Protein AF-A0A2S8PD66-F1 (afdb_monomer_lite)

pLDDT: mean 80.59, std 14.3, range [29.78, 93.88]

Radius of gyration: 21.55 Å; chains: 1; bounding box: 46×35×78 Å

Secondary structure (DSSP, 8-state):
--HHHHHHHHHHHHTTTT-HHHHTTS---HHHHHHHHHHHHHHHHHHHHHHHHTT---TTHHHHGGGGHHHHHHHHHHHHHHHHHHTT-HHHHHHSSS-HHHHHHHHHHHHHHHHHHHHHHHHHHHHHHHHHHHHH-TTS-HHHHHHHHHHHHHHHHHHHHHHHHHHHHHHHHHHHHTSTTGGGHHHHHHHHHHHHHHHHHHHHHHHSGGGGTTTS-------

Structure (mmCIF, N/CA/C/O backbone):
data_AF-A0A2S8PD66-F1
#
_entry.id   AF-A0A2S8PD66-F1
#
loop_
_atom_site.group_PDB
_atom_site.id
_atom_site.type_symbol
_atom_site.label_atom_id
_atom_site.label_alt_id
_atom_site.label_comp_id
_atom_site.label_asym_id
_atom_site.label_entity_id
_atom_site.label_seq_id
_atom_site.pdbx_PDB_ins_code
_atom_site.Cartn_x
_atom_site.Cartn_y
_atom_site.Cartn_z
_atom_site.occupancy
_atom_site.B_iso_or_equiv
_atom_site.auth_seq_id
_atom_site.auth_comp_id
_atom_site.auth_asym_id
_atom_site.auth_atom_id
_atom_site.pdbx_PDB_model_num
ATOM 1 N N . MET A 1 1 ? 0.560 11.071 28.956 1.00 53.50 1 MET A N 1
ATOM 2 C CA . MET A 1 1 ? 1.412 10.047 28.302 1.00 53.50 1 MET A CA 1
ATOM 3 C C . MET A 1 1 ? 2.602 10.743 27.688 1.00 53.50 1 MET A C 1
ATOM 5 O O . MET A 1 1 ? 2.397 11.752 27.022 1.00 53.50 1 MET A O 1
ATOM 9 N N . SER A 1 2 ? 3.800 10.194 27.881 1.00 63.91 2 SER A N 1
ATOM 10 C CA . SER A 1 2 ? 4.950 10.567 27.063 1.00 63.91 2 SER A CA 1
ATOM 11 C C . SER A 1 2 ? 4.712 10.096 25.625 1.00 63.91 2 SER A C 1
ATOM 13 O O . SER A 1 2 ? 4.142 9.024 25.400 1.00 63.91 2 SER A O 1
ATOM 15 N N . SER A 1 3 ? 5.144 10.901 24.656 1.00 71.31 3 SER A N 1
ATOM 16 C CA . SER A 1 3 ? 5.116 10.567 23.224 1.00 71.31 3 SER A CA 1
ATOM 17 C C . SER A 1 3 ? 5.721 9.176 22.928 1.00 71.31 3 SER A C 1
ATOM 19 O O . SER A 1 3 ? 5.226 8.457 22.061 1.00 71.31 3 SER A O 1
ATOM 21 N N . GLY A 1 4 ? 6.704 8.744 23.733 1.00 80.19 4 GLY A N 1
ATOM 22 C CA . GLY A 1 4 ? 7.395 7.454 23.602 1.00 80.19 4 GLY A CA 1
ATOM 23 C C . GLY A 1 4 ? 6.471 6.235 23.642 1.00 80.19 4 GLY A C 1
ATOM 24 O O . GLY A 1 4 ? 6.459 5.459 22.698 1.00 80.19 4 GLY A O 1
ATOM 25 N N . THR A 1 5 ? 5.600 6.120 24.651 1.00 81.75 5 THR A N 1
ATOM 26 C CA . THR A 1 5 ? 4.705 4.947 24.786 1.00 81.75 5 THR A CA 1
ATOM 27 C C . THR A 1 5 ? 3.737 4.754 23.613 1.00 81.75 5 THR A C 1
ATOM 29 O O . THR A 1 5 ? 3.383 3.627 23.281 1.00 81.75 5 THR A O 1
ATOM 32 N N . PHE A 1 6 ? 3.297 5.837 22.964 1.00 83.62 6 PHE A N 1
ATOM 33 C CA . PHE A 1 6 ? 2.477 5.735 21.754 1.00 83.62 6 PHE A CA 1
ATOM 34 C C . PHE A 1 6 ? 3.313 5.264 20.561 1.00 83.62 6 PHE A C 1
ATOM 36 O O . PHE A 1 6 ? 2.870 4.402 19.804 1.00 83.62 6 PHE A O 1
ATOM 43 N N . MET A 1 7 ? 4.527 5.795 20.414 1.00 86.06 7 MET A N 1
ATOM 44 C CA . MET A 1 7 ? 5.409 5.421 19.314 1.00 86.06 7 MET A CA 1
ATOM 45 C C . MET A 1 7 ? 5.912 3.978 19.434 1.00 86.06 7 MET A C 1
ATOM 47 O O . MET A 1 7 ? 6.015 3.289 18.424 1.00 86.06 7 MET A O 1
ATOM 51 N N . ASP A 1 8 ? 6.097 3.475 20.654 1.00 85.56 8 ASP A N 1
ATOM 52 C CA . ASP A 1 8 ? 6.416 2.068 20.909 1.00 85.56 8 ASP A CA 1
ATOM 53 C C . ASP A 1 8 ? 5.290 1.137 20.430 1.00 85.56 8 ASP A C 1
ATOM 55 O O . ASP A 1 8 ? 5.550 0.089 19.835 1.00 85.56 8 ASP A O 1
ATOM 59 N N . LEU A 1 9 ? 4.024 1.534 20.619 1.00 83.12 9 LEU A N 1
ATOM 60 C CA . LEU A 1 9 ? 2.866 0.791 20.106 1.00 83.12 9 LEU A CA 1
ATOM 61 C C . LEU A 1 9 ? 2.808 0.828 18.574 1.00 83.12 9 LEU A C 1
ATOM 63 O O . LEU A 1 9 ? 2.549 -0.197 17.943 1.00 83.12 9 LEU A O 1
ATOM 67 N N . VAL A 1 10 ? 3.092 1.984 17.967 1.00 84.75 10 VAL A N 1
ATOM 68 C CA . VAL A 1 10 ? 3.185 2.118 16.505 1.00 84.75 10 VAL A CA 1
ATOM 69 C C . VAL A 1 10 ? 4.306 1.235 15.960 1.00 84.75 10 VAL A C 1
ATOM 71 O O . VAL A 1 10 ? 4.097 0.517 14.984 1.00 84.75 10 VAL A O 1
ATOM 74 N N . GLN A 1 11 ? 5.474 1.221 16.606 1.00 85.62 11 GLN A N 1
ATOM 75 C CA . GLN A 1 11 ? 6.610 0.393 16.210 1.00 85.62 11 GLN A CA 1
ATOM 76 C C . GLN A 1 11 ? 6.314 -1.100 16.384 1.00 85.62 11 GLN A C 1
ATOM 78 O O . GLN A 1 11 ? 6.685 -1.907 15.529 1.00 85.62 11 GLN A O 1
ATOM 83 N N . HIS A 1 12 ? 5.625 -1.482 17.460 1.00 82.94 12 HIS A N 1
ATOM 84 C CA . HIS A 1 12 ? 5.182 -2.854 17.683 1.00 82.94 12 HIS A CA 1
ATOM 85 C C . HIS A 1 12 ? 4.284 -3.340 16.538 1.00 82.94 12 HIS A C 1
ATOM 87 O O . HIS A 1 12 ? 4.506 -4.424 15.985 1.00 82.94 12 HIS A O 1
ATOM 93 N N . GLU A 1 13 ? 3.321 -2.509 16.132 1.00 83.75 13 GLU A N 1
ATOM 94 C CA . GLU A 1 13 ? 2.453 -2.781 14.989 1.00 83.75 13 GLU A CA 1
ATOM 95 C C . GLU A 1 13 ? 3.234 -2.804 13.679 1.00 83.75 13 GLU A C 1
ATOM 97 O O . GLU A 1 13 ? 3.071 -3.743 12.896 1.00 83.75 13 GLU A O 1
ATOM 102 N N . PHE A 1 14 ? 4.126 -1.833 13.463 1.00 79.62 14 PHE A N 1
ATOM 103 C CA . PHE A 1 14 ? 5.001 -1.736 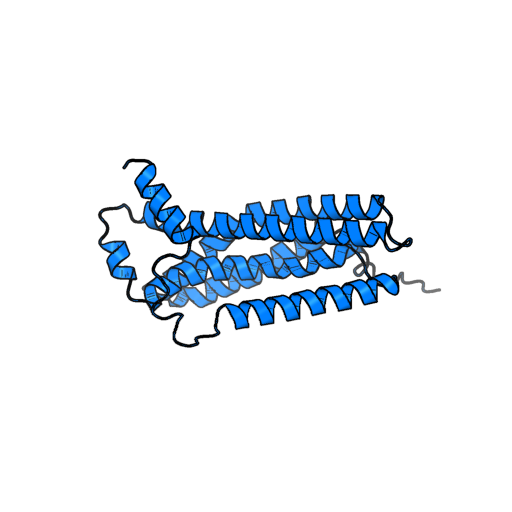12.296 1.00 79.62 14 PHE A CA 1
ATOM 104 C C . PHE A 1 14 ? 5.851 -3.000 12.102 1.00 79.62 14 PHE A C 1
ATOM 106 O O . PHE A 1 14 ? 5.876 -3.584 11.022 1.00 79.62 14 PHE A O 1
ATOM 113 N N . MET A 1 15 ? 6.484 -3.482 13.169 1.00 77.19 15 MET A N 1
ATOM 114 C CA . MET A 1 15 ? 7.366 -4.650 13.132 1.00 77.19 15 MET A CA 1
ATOM 115 C C . MET A 1 15 ? 6.628 -5.990 13.228 1.00 77.19 15 MET A C 1
ATOM 117 O O . MET A 1 15 ? 7.269 -7.040 13.168 1.00 77.19 15 MET A O 1
ATOM 121 N N . VAL A 1 16 ? 5.299 -5.986 13.395 1.00 69.62 16 VAL A N 1
ATOM 122 C CA . VAL A 1 16 ? 4.489 -7.207 13.567 1.00 69.62 16 VAL A CA 1
ATOM 123 C C . VAL A 1 16 ? 5.046 -8.081 14.707 1.00 69.62 16 VAL A C 1
ATOM 125 O O . VAL A 1 16 ? 5.101 -9.315 14.635 1.00 69.62 16 VAL A O 1
ATOM 128 N N . ARG A 1 17 ? 5.507 -7.433 15.784 1.00 59.88 17 ARG A N 1
ATOM 129 C CA . ARG A 1 17 ? 5.977 -8.134 16.984 1.00 59.88 17 ARG A CA 1
ATOM 130 C C . ARG A 1 17 ? 4.761 -8.784 17.676 1.00 59.88 17 ARG A C 1
ATOM 132 O O . ARG A 1 17 ? 3.634 -8.327 17.541 1.00 59.88 17 ARG A O 1
ATOM 139 N N . GLY A 1 18 ? 4.948 -9.950 18.298 1.00 55.06 18 GLY A N 1
ATOM 140 C CA . GLY A 1 18 ? 3.920 -10.599 19.134 1.00 55.06 18 GLY A CA 1
ATOM 141 C C . GLY A 1 18 ? 2.881 -11.527 18.468 1.00 55.06 18 GLY A C 1
ATOM 142 O O . GLY A 1 18 ? 2.345 -12.389 19.156 1.00 55.06 18 GLY A O 1
ATOM 143 N N . SER A 1 19 ? 2.623 -11.473 17.152 1.00 53.72 19 SER A N 1
ATOM 144 C CA . SER A 1 19 ? 1.501 -12.241 16.535 1.00 53.72 19 SER A CA 1
ATOM 145 C C . SER A 1 19 ? 1.841 -13.632 15.951 1.00 53.72 19 SER A C 1
ATOM 147 O O . SER A 1 19 ? 1.033 -14.252 15.259 1.00 53.72 19 SER A O 1
ATOM 149 N N . TRP A 1 20 ? 3.031 -14.167 16.240 1.00 50.12 20 TRP A N 1
ATOM 150 C CA . TRP A 1 20 ? 3.593 -15.339 15.545 1.00 50.12 20 TRP A CA 1
ATOM 151 C C . TRP A 1 20 ? 3.018 -16.698 15.979 1.00 50.12 20 TRP A C 1
ATOM 153 O O . TRP A 1 20 ? 3.266 -17.704 15.312 1.00 50.12 20 TRP A O 1
ATOM 163 N N . ARG A 1 21 ? 2.265 -16.769 17.086 1.00 52.62 21 ARG A N 1
ATOM 164 C CA . ARG A 1 21 ? 1.888 -18.056 17.705 1.00 52.62 21 ARG A CA 1
ATOM 165 C C . ARG A 1 21 ? 0.913 -18.886 16.857 1.00 52.62 21 ARG A C 1
ATOM 167 O O . ARG A 1 21 ? 1.102 -20.095 16.776 1.00 52.62 21 ARG A O 1
ATOM 174 N N . LYS A 1 22 ? -0.070 -18.267 16.181 1.00 51.88 22 LYS A N 1
ATOM 175 C CA . LYS A 1 22 ? -1.021 -18.979 15.291 1.00 51.88 22 LYS A CA 1
ATOM 176 C C . LYS A 1 22 ? -0.657 -18.913 13.797 1.00 51.88 22 LYS A C 1
ATOM 178 O O . LYS A 1 22 ? -1.039 -19.817 13.061 1.00 51.88 22 LYS A O 1
ATOM 183 N N . LEU A 1 23 ? 0.159 -17.942 13.360 1.00 50.88 23 LEU A N 1
ATOM 184 C CA . LEU A 1 23 ? 0.692 -17.885 11.982 1.00 50.88 23 LEU A CA 1
ATOM 185 C C . LEU A 1 23 ? 1.608 -19.088 11.657 1.00 50.88 23 LEU A C 1
ATOM 187 O O . LEU A 1 23 ? 1.781 -19.464 10.505 1.00 50.88 23 LEU A O 1
ATOM 191 N N . ASN A 1 24 ? 2.166 -19.721 12.693 1.00 46.19 24 ASN A N 1
ATOM 192 C CA . ASN A 1 24 ? 3.095 -20.849 12.606 1.00 46.19 24 ASN A CA 1
ATOM 193 C C . ASN A 1 24 ? 2.445 -22.221 12.320 1.00 46.19 24 ASN A C 1
ATOM 195 O O . ASN A 1 24 ? 3.167 -23.215 12.308 1.00 46.19 24 ASN A O 1
ATOM 199 N N . ARG A 1 25 ? 1.119 -22.327 12.121 1.00 54.78 25 ARG A N 1
ATOM 200 C CA . ARG A 1 25 ? 0.480 -23.629 11.818 1.00 54.78 25 ARG A CA 1
ATOM 201 C C . ARG A 1 25 ? 0.791 -24.149 10.412 1.00 54.78 25 ARG A C 1
ATOM 203 O O . ARG A 1 25 ? 0.753 -25.354 10.205 1.00 54.78 25 ARG A O 1
ATOM 210 N N . VAL A 1 26 ? 1.164 -23.268 9.483 1.00 54.59 26 VAL A N 1
ATOM 211 C CA . VAL A 1 26 ? 1.640 -23.634 8.141 1.00 54.59 26 VAL A CA 1
ATOM 212 C C . VAL A 1 26 ? 3.040 -23.046 7.983 1.00 54.59 26 VAL A C 1
ATOM 214 O O . VAL A 1 26 ? 3.220 -21.944 7.472 1.00 54.59 26 VAL A O 1
ATOM 217 N N . ARG A 1 27 ? 4.053 -23.730 8.530 1.00 53.97 27 ARG A N 1
ATOM 218 C CA . ARG A 1 27 ? 5.459 -23.302 8.448 1.00 53.97 27 ARG A CA 1
ATOM 219 C C . ARG A 1 27 ? 5.993 -23.484 7.027 1.00 53.97 27 ARG A C 1
ATOM 221 O O . ARG A 1 27 ? 6.775 -24.388 6.751 1.00 53.97 27 ARG A O 1
ATOM 228 N N . LEU A 1 28 ? 5.642 -22.568 6.135 1.00 59.78 28 LEU A N 1
ATOM 229 C CA . LEU A 1 28 ? 6.532 -22.251 5.030 1.00 59.78 28 LEU A CA 1
ATOM 230 C C . LEU A 1 28 ? 7.769 -21.586 5.636 1.00 59.78 28 LEU A C 1
ATOM 232 O O . LEU A 1 28 ? 7.681 -20.542 6.286 1.00 59.78 28 LEU A O 1
ATOM 236 N N . SER A 1 29 ? 8.925 -22.242 5.511 1.00 75.25 29 SER A N 1
ATOM 237 C CA . SER A 1 29 ? 10.172 -21.679 6.027 1.00 75.25 29 SER A CA 1
ATOM 238 C C . SER A 1 29 ? 10.412 -20.317 5.364 1.00 75.25 29 SER A C 1
ATOM 240 O O . SER A 1 29 ? 10.075 -20.122 4.194 1.00 75.25 29 SER A O 1
ATOM 242 N N . ARG A 1 30 ? 11.008 -19.355 6.086 1.00 76.44 30 ARG A N 1
ATOM 243 C CA . ARG A 1 30 ? 11.321 -18.027 5.515 1.00 76.44 30 ARG A CA 1
ATOM 244 C C . ARG A 1 30 ? 12.122 -18.136 4.213 1.00 76.44 30 ARG A C 1
ATOM 246 O O . ARG A 1 30 ? 11.942 -17.314 3.327 1.00 76.44 30 ARG A O 1
ATOM 253 N N . ARG A 1 31 ? 12.952 -19.181 4.094 1.00 81.94 31 ARG A N 1
ATOM 254 C CA . ARG A 1 31 ? 13.721 -19.501 2.886 1.00 81.94 31 ARG A CA 1
ATOM 255 C C . ARG A 1 31 ? 12.819 -19.903 1.723 1.00 81.94 31 ARG A C 1
ATOM 257 O O . ARG A 1 31 ? 13.011 -19.395 0.632 1.00 81.94 31 ARG A O 1
ATOM 264 N N . TRP A 1 32 ? 11.820 -20.754 1.959 1.00 87.12 32 TRP A N 1
ATOM 265 C CA . TRP A 1 32 ? 10.856 -21.133 0.926 1.00 87.12 32 TRP A CA 1
ATOM 266 C C . TRP A 1 32 ? 9.987 -19.952 0.501 1.00 87.12 32 TRP A C 1
ATOM 268 O O . TRP A 1 32 ? 9.820 -19.738 -0.689 1.00 87.12 32 TRP A O 1
ATOM 278 N N . CYS A 1 33 ? 9.500 -19.140 1.443 1.00 82.06 33 CYS A N 1
ATOM 279 C CA . CYS A 1 33 ? 8.767 -17.915 1.109 1.00 82.06 33 CYS A CA 1
ATOM 280 C C . CYS A 1 33 ? 9.616 -16.970 0.241 1.00 82.06 33 CYS A C 1
ATOM 282 O O . CYS A 1 33 ? 9.161 -16.524 -0.808 1.00 82.06 33 CYS A O 1
ATOM 284 N N . ALA A 1 34 ? 10.876 -16.739 0.627 1.00 84.50 34 ALA A N 1
ATOM 285 C CA . ALA A 1 34 ? 11.810 -15.949 -0.170 1.00 84.50 34 ALA A CA 1
ATOM 286 C C . ALA A 1 34 ? 12.059 -16.569 -1.554 1.00 84.50 34 ALA A C 1
ATOM 288 O O . ALA A 1 34 ? 12.066 -15.842 -2.540 1.00 84.50 34 ALA A O 1
ATOM 289 N N . ALA A 1 35 ? 12.203 -17.895 -1.643 1.00 89.00 35 ALA A N 1
ATOM 290 C CA . ALA A 1 35 ? 12.369 -18.594 -2.913 1.00 89.00 35 ALA A CA 1
ATOM 291 C C . ALA A 1 35 ? 11.148 -18.414 -3.828 1.00 89.00 35 ALA A C 1
ATOM 293 O O . ALA A 1 35 ? 11.322 -18.073 -4.990 1.00 89.00 35 ALA A O 1
ATOM 294 N N . TYR A 1 36 ? 9.924 -18.559 -3.310 1.00 88.81 36 TYR A N 1
ATOM 295 C CA . TYR A 1 36 ? 8.705 -18.322 -4.092 1.00 88.81 36 TYR A CA 1
ATOM 296 C C . TYR A 1 36 ? 8.605 -16.875 -4.576 1.00 88.81 36 TYR A C 1
ATOM 298 O O . TYR A 1 36 ? 8.314 -16.648 -5.746 1.00 88.81 36 TYR A O 1
ATOM 306 N N . ILE A 1 37 ? 8.894 -15.902 -3.706 1.00 86.50 37 ILE A N 1
ATOM 307 C CA . ILE A 1 37 ? 8.907 -14.482 -4.083 1.00 86.50 37 ILE A CA 1
ATOM 308 C C . ILE A 1 37 ? 9.941 -14.231 -5.185 1.00 86.50 37 ILE A C 1
ATOM 310 O O . ILE A 1 37 ? 9.637 -13.541 -6.152 1.00 86.50 37 ILE A O 1
ATOM 314 N N . LEU A 1 38 ? 11.136 -14.814 -5.069 1.00 89.69 38 LEU A N 1
ATOM 315 C CA . LEU A 1 38 ? 12.204 -14.655 -6.053 1.00 89.69 38 LEU A CA 1
ATOM 316 C C . LEU A 1 38 ? 11.829 -15.302 -7.390 1.00 89.69 38 LEU A C 1
ATOM 318 O O . LEU A 1 38 ? 12.019 -14.678 -8.424 1.00 89.69 38 LEU A O 1
ATOM 322 N N . ILE A 1 39 ? 11.237 -16.499 -7.381 1.00 92.25 39 ILE A N 1
ATOM 323 C CA . ILE A 1 39 ? 10.759 -17.171 -8.599 1.00 92.25 39 ILE A CA 1
ATOM 324 C C . ILE A 1 39 ? 9.697 -16.324 -9.303 1.00 92.25 39 ILE A C 1
ATOM 326 O O . ILE A 1 39 ? 9.786 -16.123 -10.510 1.00 92.25 39 ILE A O 1
ATOM 330 N N . VAL A 1 40 ? 8.719 -15.794 -8.562 1.00 88.62 40 VAL A N 1
ATOM 331 C CA . VAL A 1 40 ? 7.681 -14.923 -9.134 1.00 88.62 40 VAL A CA 1
ATOM 332 C C . VAL A 1 40 ? 8.297 -13.635 -9.678 1.00 88.62 40 VAL A C 1
ATOM 334 O O . VAL A 1 40 ? 7.996 -13.252 -10.803 1.00 88.62 40 VAL A O 1
ATOM 337 N N . ALA A 1 41 ? 9.199 -12.995 -8.930 1.00 87.00 41 ALA A N 1
ATOM 338 C CA . ALA A 1 41 ? 9.887 -11.789 -9.384 1.00 87.00 41 ALA A CA 1
ATOM 339 C C . ALA A 1 41 ? 10.721 -12.045 -10.650 1.00 87.00 41 ALA A C 1
ATOM 341 O O . ALA A 1 41 ? 10.656 -11.266 -11.595 1.00 87.00 41 ALA A O 1
ATOM 342 N N . ALA A 1 42 ? 11.452 -13.161 -10.702 1.00 88.94 42 ALA A N 1
ATOM 343 C CA . ALA A 1 42 ? 12.224 -13.562 -11.872 1.00 88.94 42 ALA A CA 1
ATOM 344 C C . ALA A 1 42 ? 11.315 -13.838 -13.074 1.00 88.94 42 ALA A C 1
ATOM 346 O O . ALA A 1 42 ? 11.608 -13.371 -14.168 1.00 88.94 42 ALA A O 1
ATOM 347 N N . ALA A 1 43 ? 10.194 -14.538 -12.879 1.00 88.88 43 ALA A N 1
ATOM 348 C CA . ALA A 1 43 ? 9.224 -14.786 -13.940 1.00 88.88 43 ALA A CA 1
ATOM 349 C C . ALA A 1 43 ? 8.650 -13.478 -14.501 1.00 88.88 43 ALA A C 1
ATOM 351 O O . ALA A 1 43 ? 8.604 -13.319 -15.717 1.00 88.88 43 ALA A O 1
ATOM 352 N N . VAL A 1 44 ? 8.283 -12.525 -13.634 1.00 86.38 44 VAL A N 1
ATOM 353 C CA . VAL A 1 44 ? 7.817 -11.195 -14.055 1.00 86.38 44 VAL A CA 1
ATOM 354 C C . VAL A 1 44 ? 8.885 -10.502 -14.894 1.00 86.38 44 VAL A C 1
ATOM 356 O O . VAL A 1 44 ? 8.588 -10.117 -16.016 1.00 86.38 44 VAL A O 1
ATOM 359 N N . 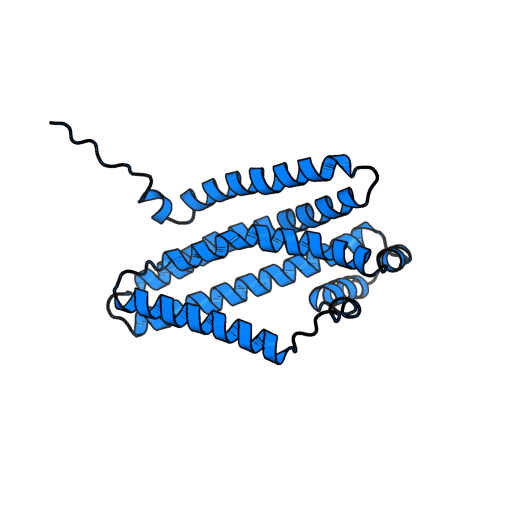VAL A 1 45 ? 10.130 -10.429 -14.408 1.00 87.19 45 VAL A N 1
ATOM 360 C CA . VAL A 1 45 ? 11.239 -9.786 -15.132 1.00 87.19 45 VAL A CA 1
ATOM 361 C C . VAL A 1 45 ? 11.508 -10.461 -16.478 1.00 87.19 45 VAL A C 1
ATOM 363 O O . VAL A 1 45 ? 11.720 -9.771 -17.470 1.00 87.19 45 VAL A O 1
ATOM 366 N N . ILE A 1 46 ? 11.497 -11.795 -16.548 1.00 86.88 46 ILE A N 1
ATOM 367 C CA . ILE A 1 46 ? 11.724 -12.533 -17.800 1.00 86.88 46 ILE A CA 1
ATOM 368 C C . ILE A 1 46 ? 10.612 -12.227 -18.805 1.00 86.88 46 ILE A C 1
ATOM 370 O O . ILE A 1 46 ? 10.907 -11.894 -19.950 1.00 86.88 46 ILE A O 1
ATOM 374 N N . VAL A 1 47 ? 9.347 -12.308 -18.382 1.00 86.44 47 VAL A N 1
ATOM 375 C CA . VAL A 1 47 ? 8.192 -12.056 -19.255 1.00 86.44 47 VAL A CA 1
ATOM 376 C C . VAL A 1 47 ? 8.189 -10.610 -19.742 1.00 86.44 47 VAL A C 1
ATOM 378 O O . VAL A 1 47 ? 8.034 -10.373 -20.936 1.00 86.44 47 VAL A O 1
ATOM 381 N N . THR A 1 48 ? 8.418 -9.643 -18.854 1.00 83.38 48 THR A N 1
ATOM 382 C CA . THR A 1 48 ? 8.411 -8.224 -19.223 1.00 83.38 48 THR A CA 1
ATOM 383 C C . THR A 1 48 ? 9.593 -7.879 -20.117 1.00 83.38 48 THR A C 1
ATOM 385 O O . THR A 1 48 ? 9.423 -7.178 -21.103 1.00 83.38 48 THR A O 1
ATOM 388 N N . THR A 1 49 ? 10.778 -8.436 -19.862 1.00 82.50 49 THR A N 1
ATOM 389 C CA . THR A 1 49 ? 11.944 -8.213 -20.733 1.00 82.50 49 THR A CA 1
ATOM 390 C C . THR A 1 49 ? 11.741 -8.854 -22.108 1.00 82.50 49 THR A C 1
ATOM 392 O O . THR A 1 49 ? 12.120 -8.275 -23.120 1.00 82.50 49 THR A O 1
ATOM 395 N N . TYR A 1 50 ? 11.099 -10.024 -22.171 1.00 85.75 50 TYR A N 1
ATOM 396 C CA . TYR A 1 50 ? 10.760 -10.681 -23.434 1.00 85.75 50 TYR A CA 1
ATOM 397 C C . TYR A 1 50 ? 9.756 -9.870 -24.267 1.00 85.75 50 TYR A C 1
ATOM 399 O O . TYR A 1 50 ? 9.937 -9.731 -25.475 1.00 85.75 50 TYR A O 1
ATOM 407 N N . LEU A 1 51 ? 8.724 -9.310 -23.629 1.00 83.50 51 LEU A N 1
ATOM 408 C CA . LEU A 1 51 ? 7.762 -8.422 -24.290 1.00 83.50 51 LEU A CA 1
ATOM 409 C C . LEU A 1 51 ? 8.416 -7.102 -24.722 1.00 83.50 51 LEU A C 1
ATOM 411 O O . LEU A 1 51 ? 8.174 -6.634 -25.831 1.00 83.50 51 LEU A O 1
ATOM 415 N N . ALA A 1 52 ? 9.310 -6.552 -23.895 1.00 79.06 52 ALA A N 1
ATOM 416 C CA . ALA A 1 52 ? 10.084 -5.359 -24.228 1.00 79.06 52 ALA A CA 1
ATOM 417 C C . ALA A 1 52 ? 11.002 -5.584 -25.439 1.00 79.06 52 ALA A C 1
ATOM 419 O O . ALA A 1 52 ? 11.082 -4.731 -26.314 1.00 79.06 52 ALA A O 1
ATOM 420 N N . ALA A 1 53 ? 11.629 -6.759 -25.553 1.00 77.81 53 ALA A N 1
ATOM 421 C CA . ALA A 1 53 ? 12.447 -7.118 -26.713 1.00 77.81 53 ALA A CA 1
ATOM 422 C C . ALA A 1 53 ? 11.637 -7.261 -28.017 1.00 77.81 53 ALA A C 1
ATOM 424 O O . ALA A 1 53 ? 12.207 -7.185 -29.104 1.00 77.81 53 ALA A O 1
ATOM 425 N N . ARG A 1 54 ? 10.316 -7.474 -27.923 1.00 83.69 54 ARG A N 1
ATOM 426 C CA . ARG A 1 54 ? 9.395 -7.494 -29.071 1.00 83.69 54 ARG A CA 1
ATOM 427 C C . ARG A 1 54 ? 8.796 -6.125 -29.402 1.00 83.69 54 ARG A C 1
ATOM 429 O O . ARG A 1 54 ? 8.082 -6.029 -30.390 1.00 83.69 54 ARG A O 1
ATOM 436 N N . ASN A 1 55 ? 9.115 -5.085 -28.626 1.00 76.56 55 ASN A N 1
ATOM 437 C CA . ASN A 1 55 ? 8.500 -3.754 -28.696 1.00 76.56 55 ASN A CA 1
ATOM 438 C C . ASN A 1 55 ? 6.980 -3.748 -28.429 1.00 76.56 55 ASN A C 1
ATOM 440 O O . ASN A 1 55 ? 6.310 -2.770 -28.736 1.00 76.56 55 ASN A O 1
ATOM 444 N N . ASP A 1 56 ? 6.443 -4.815 -27.828 1.00 75.69 56 ASP A N 1
ATOM 445 C CA . ASP A 1 56 ? 5.017 -4.938 -27.487 1.00 75.69 56 ASP A CA 1
ATOM 446 C C . ASP A 1 56 ? 4.724 -4.463 -26.050 1.00 75.69 56 ASP A C 1
ATOM 448 O O . ASP A 1 56 ? 3.592 -4.549 -25.576 1.00 75.69 56 ASP A O 1
ATOM 452 N N . LEU A 1 57 ? 5.748 -4.028 -25.303 1.00 76.62 57 LEU A N 1
ATOM 453 C CA . LEU A 1 57 ? 5.587 -3.626 -23.910 1.00 76.62 57 LEU A CA 1
ATOM 454 C C . LEU A 1 57 ? 5.399 -2.114 -23.781 1.00 76.62 57 LEU A C 1
ATOM 456 O O . LEU A 1 57 ? 6.337 -1.333 -23.951 1.00 76.62 57 LEU A O 1
ATOM 460 N N . GLU A 1 58 ? 4.194 -1.730 -23.380 1.00 79.62 58 GLU A N 1
ATOM 461 C CA . GLU A 1 58 ? 3.872 -0.380 -22.933 1.00 79.62 58 GLU A CA 1
ATOM 462 C C . GLU A 1 58 ? 4.368 -0.177 -21.495 1.00 79.62 58 GLU A C 1
ATOM 464 O O . GLU A 1 58 ? 4.012 -0.915 -20.572 1.00 79.62 58 GLU A O 1
ATOM 469 N N . LEU A 1 59 ? 5.215 0.832 -21.281 1.00 78.25 59 LEU A N 1
ATOM 470 C CA . LEU A 1 59 ? 5.812 1.117 -19.968 1.00 78.25 59 LEU A CA 1
ATOM 471 C C . LEU A 1 59 ? 4.755 1.475 -18.913 1.00 78.25 59 LEU A C 1
ATOM 473 O O . LEU A 1 59 ? 4.898 1.141 -17.741 1.00 78.25 59 LEU A O 1
ATOM 477 N N . SER A 1 60 ? 3.670 2.123 -19.321 1.00 74.31 60 SER A N 1
ATOM 478 C CA . SER A 1 60 ? 2.488 2.418 -18.500 1.00 74.31 60 SER A CA 1
ATOM 479 C C . SER A 1 60 ? 1.898 1.174 -17.818 1.00 74.31 60 SER A C 1
ATOM 481 O O . SER A 1 60 ? 1.399 1.268 -16.692 1.00 74.31 60 SER A O 1
ATOM 483 N N . SER A 1 61 ? 2.010 -0.001 -18.451 1.00 79.31 61 SER A N 1
ATOM 484 C CA . SER A 1 61 ? 1.340 -1.222 -18.012 1.00 79.31 61 SER A CA 1
ATOM 485 C C . SER A 1 61 ? 1.819 -1.728 -16.652 1.00 79.31 61 SER A C 1
ATOM 487 O O . SER A 1 61 ? 1.066 -2.387 -15.931 1.00 79.31 61 SER A O 1
ATOM 489 N N . PHE A 1 62 ? 3.032 -1.358 -16.224 1.00 82.62 62 PHE A N 1
ATOM 490 C CA . PHE A 1 62 ? 3.501 -1.656 -14.866 1.00 82.62 62 PHE A CA 1
ATOM 491 C C . PHE A 1 62 ? 2.615 -1.021 -13.790 1.00 82.62 62 PHE A C 1
ATOM 493 O O . PHE A 1 62 ? 2.410 -1.616 -12.726 1.00 82.62 62 PHE A O 1
ATOM 500 N N . TRP A 1 63 ? 2.044 0.159 -14.053 1.00 84.00 63 TRP A N 1
ATOM 501 C CA . TRP A 1 63 ? 1.166 0.829 -13.098 1.00 84.00 63 TRP A CA 1
ATOM 502 C C . TRP A 1 63 ? -0.186 0.127 -12.966 1.00 84.00 63 TRP A C 1
ATOM 504 O O . TRP A 1 63 ? -0.746 0.136 -11.868 1.00 84.00 63 TRP A O 1
ATOM 514 N N . TYR A 1 64 ? -0.661 -0.604 -13.979 1.00 81.25 64 TYR A N 1
ATOM 515 C CA . TYR A 1 64 ? -1.887 -1.400 -13.847 1.00 81.25 64 TYR A CA 1
ATOM 516 C C . TYR A 1 64 ? -1.769 -2.509 -12.796 1.00 81.25 64 TYR A C 1
ATOM 518 O O . TYR A 1 64 ? -2.748 -2.817 -12.116 1.00 81.25 64 TYR A O 1
ATOM 526 N N . MET A 1 65 ? -0.570 -3.052 -12.549 1.00 79.38 65 MET A N 1
ATOM 527 C CA . MET A 1 65 ? -0.368 -4.017 -11.457 1.00 79.38 65 MET A CA 1
ATOM 528 C C . MET A 1 65 ? -0.714 -3.410 -10.087 1.00 79.38 65 MET A C 1
ATOM 530 O O . MET A 1 65 ? -1.177 -4.099 -9.174 1.00 79.38 65 MET A O 1
ATOM 534 N N . THR A 1 66 ? -0.529 -2.097 -9.940 1.00 83.12 66 THR A N 1
ATOM 535 C CA . THR A 1 66 ? -0.838 -1.383 -8.700 1.00 83.12 66 THR A CA 1
ATOM 536 C C . THR A 1 66 ? -2.335 -1.138 -8.505 1.00 83.12 66 THR A C 1
ATOM 538 O O . THR A 1 66 ? -2.732 -0.747 -7.408 1.00 83.12 66 THR A O 1
ATOM 541 N N . LEU A 1 67 ? -3.189 -1.483 -9.484 1.00 81.12 67 LEU A N 1
ATOM 542 C CA . LEU A 1 67 ? -4.645 -1.425 -9.325 1.00 81.12 67 LEU A CA 1
ATOM 543 C C . LEU A 1 67 ? -5.160 -2.335 -8.197 1.00 81.12 67 LEU A C 1
ATOM 545 O O . LEU A 1 67 ? -6.222 -2.104 -7.622 1.00 81.12 67 LEU A O 1
ATOM 549 N N . ALA A 1 68 ? -4.395 -3.371 -7.846 1.00 83.44 68 ALA A N 1
ATOM 550 C CA . ALA A 1 68 ? -4.705 -4.260 -6.734 1.00 83.44 68 ALA A CA 1
ATOM 551 C C . ALA A 1 68 ? -4.400 -3.642 -5.351 1.00 83.44 68 ALA A C 1
ATOM 553 O O . ALA A 1 68 ? -4.830 -4.182 -4.326 1.00 83.44 68 ALA A O 1
ATOM 554 N N . PHE A 1 69 ? -3.661 -2.526 -5.285 1.00 87.12 69 PHE A N 1
ATOM 555 C CA . PHE A 1 69 ? -3.196 -1.947 -4.020 1.00 87.12 69 PHE A CA 1
ATOM 556 C C . PHE A 1 69 ? -4.329 -1.577 -3.069 1.00 87.12 69 PHE A C 1
ATOM 558 O O . PHE A 1 69 ? -4.237 -1.954 -1.905 1.00 87.12 69 PHE A O 1
ATOM 565 N N . PRO A 1 70 ? -5.412 -0.910 -3.492 1.00 87.50 70 PRO A N 1
ATOM 566 C CA . PRO A 1 70 ? -6.483 -0.540 -2.575 1.00 87.50 70 PRO A CA 1
ATOM 567 C C . PRO A 1 70 ? -7.121 -1.737 -1.871 1.00 87.50 70 PRO A C 1
ATOM 569 O O . PRO A 1 70 ? -7.379 -1.690 -0.668 1.00 87.50 70 PRO A O 1
ATOM 572 N N . TYR A 1 71 ? -7.295 -2.844 -2.594 1.00 87.81 71 TYR A N 1
ATOM 573 C CA . TYR A 1 71 ? -7.784 -4.096 -2.027 1.00 87.81 71 TYR A CA 1
ATOM 574 C C . TYR A 1 71 ? -6.796 -4.648 -1.001 1.00 87.81 71 TYR A C 1
ATOM 576 O O . TYR A 1 71 ? -7.176 -4.976 0.124 1.00 87.81 71 TYR A O 1
ATOM 584 N N . TRP A 1 72 ? -5.509 -4.697 -1.348 1.00 90.06 72 TRP A N 1
ATOM 585 C CA . TRP A 1 72 ? -4.463 -5.134 -0.426 1.00 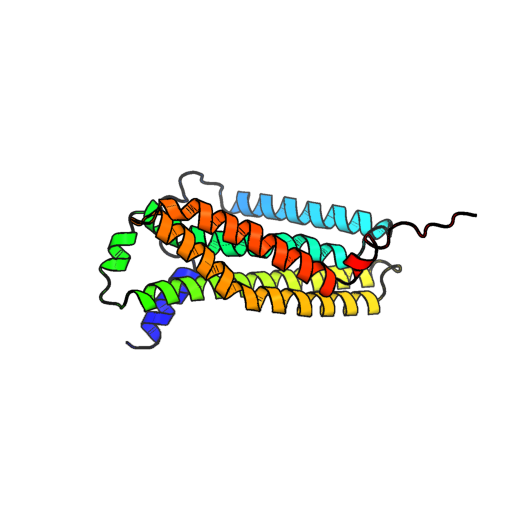90.06 72 TRP A CA 1
ATOM 586 C C . TRP A 1 72 ? -4.401 -4.267 0.844 1.00 90.06 72 TRP A C 1
ATOM 588 O O . TRP A 1 72 ? -4.383 -4.798 1.956 1.00 90.06 72 TRP A O 1
ATOM 598 N N . ILE A 1 73 ? -4.457 -2.941 0.697 1.00 92.19 73 ILE A N 1
ATOM 599 C CA . ILE A 1 73 ? -4.459 -1.961 1.791 1.00 92.19 73 ILE A CA 1
ATOM 600 C C . ILE A 1 73 ? -5.682 -2.165 2.698 1.00 92.19 73 ILE A C 1
ATOM 602 O O . ILE A 1 73 ? -5.550 -2.181 3.927 1.00 92.19 73 ILE A O 1
ATOM 606 N N . PHE A 1 74 ? -6.863 -2.390 2.118 1.00 91.88 74 PHE A N 1
ATOM 607 C CA . PHE A 1 74 ? -8.076 -2.697 2.874 1.00 91.88 74 PHE A CA 1
ATOM 608 C C . PHE A 1 74 ? -7.902 -3.966 3.715 1.00 91.88 74 PHE A C 1
ATOM 610 O O . PHE A 1 74 ? -8.185 -3.973 4.918 1.00 91.88 74 PHE A O 1
ATOM 617 N N . PHE A 1 75 ? -7.371 -5.033 3.110 1.00 90.44 75 PHE A N 1
ATOM 618 C CA . PHE A 1 75 ? -7.130 -6.297 3.801 1.00 90.44 75 PHE A CA 1
ATOM 619 C C . PHE A 1 75 ? -6.052 -6.202 4.882 1.00 90.44 75 PHE A C 1
ATOM 621 O O . PHE A 1 75 ? -6.140 -6.923 5.878 1.00 90.44 75 PHE A O 1
ATOM 628 N N . LEU A 1 76 ? -5.075 -5.300 4.758 1.00 89.56 76 LEU A N 1
ATOM 629 C CA . LEU A 1 76 ? -4.132 -5.010 5.840 1.00 89.56 76 LEU A CA 1
ATOM 630 C C . LEU A 1 76 ? -4.841 -4.400 7.056 1.00 89.56 76 LEU A C 1
ATOM 632 O O . LEU A 1 76 ? -4.628 -4.860 8.184 1.00 89.56 76 LEU A O 1
ATOM 636 N N . GLY A 1 77 ? -5.725 -3.421 6.834 1.00 89.06 77 GLY A N 1
ATOM 637 C CA . GLY A 1 77 ? -6.562 -2.835 7.885 1.00 89.06 77 GLY A CA 1
ATOM 638 C C . GLY A 1 77 ? -7.468 -3.880 8.540 1.00 89.06 77 GLY A C 1
ATOM 639 O O . GLY A 1 77 ? -7.406 -4.089 9.754 1.00 89.06 77 GLY A O 1
ATOM 640 N N . TYR A 1 78 ? -8.229 -4.616 7.730 1.00 90.44 78 TYR A N 1
ATOM 641 C CA . TYR A 1 78 ? -9.110 -5.706 8.164 1.00 90.44 78 TYR A CA 1
ATOM 642 C C . TYR A 1 78 ? -8.348 -6.788 8.953 1.00 90.44 78 TYR A C 1
ATOM 644 O O . TYR A 1 78 ? -8.726 -7.185 10.060 1.00 90.44 78 TYR A O 1
ATOM 652 N N . GLY A 1 79 ? -7.213 -7.234 8.416 1.00 87.06 79 GLY A N 1
ATOM 653 C CA . GLY A 1 79 ? -6.359 -8.257 9.005 1.00 87.06 79 GLY A CA 1
ATOM 654 C C . GLY A 1 79 ? -5.699 -7.821 10.312 1.00 87.06 79 GLY A C 1
ATOM 655 O O . GLY A 1 79 ? -5.390 -8.670 11.147 1.00 87.06 79 GLY A O 1
ATOM 656 N N . SER A 1 80 ? -5.482 -6.523 10.536 1.00 87.94 80 SER A N 1
ATOM 657 C CA . SER A 1 80 ? -4.891 -6.024 11.784 1.00 87.94 80 SER A CA 1
ATOM 658 C C . SER A 1 80 ? -5.757 -6.299 13.011 1.00 87.94 80 SER A C 1
ATOM 660 O O . SER A 1 80 ? -5.238 -6.758 14.023 1.00 87.94 80 SER A O 1
ATOM 662 N N . ILE A 1 81 ? -7.072 -6.125 12.895 1.00 88.69 81 ILE A N 1
ATOM 663 C CA . ILE A 1 81 ? -8.014 -6.398 13.983 1.00 88.69 81 ILE A CA 1
ATOM 664 C C . ILE A 1 81 ? -8.402 -7.873 13.990 1.00 88.69 81 ILE A C 1
ATOM 666 O O . ILE A 1 81 ? -8.427 -8.485 15.057 1.00 88.69 81 ILE A O 1
ATOM 670 N N . LYS A 1 82 ? -8.623 -8.488 12.818 1.00 87.81 82 LYS A N 1
ATOM 671 C CA . LYS A 1 82 ? -8.919 -9.928 12.732 1.00 87.81 82 LYS A CA 1
ATOM 672 C C . LYS A 1 82 ? -7.857 -10.766 13.444 1.00 87.81 82 LYS A C 1
ATOM 674 O O . LYS A 1 82 ? -8.200 -11.738 14.108 1.00 87.81 82 LYS A O 1
ATOM 679 N N . ARG A 1 83 ? -6.579 -10.383 13.335 1.00 83.31 83 ARG A N 1
ATOM 680 C CA . ARG A 1 83 ? -5.476 -11.062 14.027 1.00 83.31 83 ARG A CA 1
ATOM 681 C C . ARG A 1 83 ? -5.645 -11.044 15.543 1.00 83.31 83 ARG A C 1
ATOM 683 O O . ARG A 1 83 ? -5.462 -12.091 16.153 1.00 83.31 83 ARG A O 1
ATOM 690 N N . GLU A 1 84 ? -6.043 -9.920 16.129 1.00 84.69 84 GLU A N 1
ATOM 691 C CA . GLU A 1 84 ? -6.244 -9.798 17.582 1.00 84.69 84 GLU A CA 1
ATOM 692 C C . GLU A 1 84 ? -7.389 -10.671 18.092 1.00 84.69 84 GLU A C 1
ATOM 694 O O . GLU A 1 84 ? -7.263 -11.336 19.118 1.00 84.69 84 GLU A O 1
ATOM 699 N N . TRP A 1 85 ? -8.485 -10.721 17.337 1.00 84.12 85 TRP A N 1
ATOM 700 C CA . TRP A 1 85 ? -9.599 -11.617 17.635 1.00 84.12 85 TRP A CA 1
ATOM 701 C C . TRP A 1 85 ? -9.203 -13.081 17.465 1.00 84.12 85 TRP A C 1
ATOM 703 O O . TRP A 1 85 ? -9.474 -13.900 18.331 1.00 84.12 85 TRP A O 1
ATOM 713 N N . SER A 1 86 ? -8.495 -13.415 16.385 1.00 81.00 86 SER A N 1
ATOM 714 C CA . SER A 1 86 ? -8.065 -14.791 16.124 1.00 81.00 86 SER A CA 1
ATOM 715 C C . SER A 1 86 ? -7.021 -15.303 17.115 1.00 81.00 86 SER A C 1
ATOM 717 O O . SER A 1 86 ? -6.924 -16.511 17.303 1.00 81.00 86 SER A O 1
ATOM 719 N N . ASN A 1 87 ? -6.228 -14.417 17.722 1.00 78.31 87 ASN A N 1
ATOM 720 C CA . ASN A 1 87 ? -5.179 -14.752 18.684 1.00 78.31 87 ASN A CA 1
ATOM 721 C C . ASN A 1 87 ? -5.648 -14.662 20.141 1.00 78.31 87 ASN A C 1
ATOM 723 O O . ASN A 1 87 ? -4.832 -14.896 21.028 1.00 78.31 87 ASN A O 1
ATOM 727 N N . ASP A 1 88 ? -6.924 -14.340 20.381 1.00 80.81 88 ASP A N 1
ATOM 728 C CA . ASP A 1 88 ? -7.500 -14.153 21.719 1.00 80.81 88 ASP A CA 1
ATOM 729 C C . ASP A 1 88 ? -6.792 -13.041 22.529 1.00 80.81 88 ASP A C 1
ATOM 731 O O . ASP A 1 88 ? -6.865 -12.979 23.754 1.00 80.81 88 ASP A O 1
ATOM 735 N N . THR A 1 89 ? -6.105 -12.123 21.838 1.00 81.94 89 THR A N 1
ATOM 736 C CA . THR A 1 89 ? -5.330 -11.017 22.427 1.00 81.94 89 THR A CA 1
ATOM 737 C C . THR A 1 89 ? -6.127 -9.719 22.525 1.00 81.94 89 THR A C 1
ATOM 739 O O . THR A 1 89 ? -5.665 -8.760 23.142 1.00 81.94 89 THR A O 1
ATOM 742 N N . TYR A 1 90 ? -7.350 -9.680 21.985 1.00 80.44 90 TYR A N 1
ATOM 743 C CA . TYR A 1 90 ? -8.232 -8.510 22.051 1.00 80.44 90 TYR A CA 1
ATOM 744 C C . TYR A 1 90 ? -8.488 -8.040 23.496 1.00 80.44 90 TYR A C 1
ATOM 746 O O . TYR A 1 90 ? -8.521 -6.838 23.752 1.00 80.44 90 TYR A O 1
ATOM 754 N N . GLY A 1 91 ? -8.614 -8.974 24.450 1.00 80.00 91 GLY A N 1
ATOM 755 C CA . GLY A 1 91 ? -8.820 -8.662 25.866 1.00 80.00 91 GLY A CA 1
ATOM 756 C C . GLY A 1 91 ? -7.622 -7.948 26.489 1.00 80.00 91 GLY A C 1
ATOM 757 O O . GLY A 1 91 ? -7.798 -6.950 27.181 1.00 80.00 91 GLY A O 1
ATOM 758 N N . TRP A 1 92 ? -6.400 -8.384 26.166 1.00 81.62 92 TRP A N 1
ATOM 759 C CA . TRP A 1 92 ? -5.170 -7.759 26.660 1.00 81.62 92 TRP A CA 1
ATOM 760 C C . TRP A 1 92 ? -5.073 -6.287 26.240 1.00 81.62 92 TRP A C 1
ATOM 762 O O . TRP A 1 92 ? -4.830 -5.415 27.074 1.00 81.62 92 TRP A O 1
ATOM 772 N N . TRP A 1 93 ? -5.378 -5.983 24.975 1.00 80.00 93 TRP A N 1
ATOM 773 C CA . TRP A 1 93 ? -5.412 -4.602 24.484 1.00 80.00 93 TRP A CA 1
ATOM 774 C C . TRP A 1 93 ? -6.430 -3.729 25.225 1.00 80.00 93 TRP A C 1
ATOM 776 O O . TRP A 1 93 ? -6.170 -2.552 25.456 1.00 80.00 93 TRP A O 1
ATOM 786 N N . LEU A 1 94 ? -7.572 -4.295 25.623 1.00 79.31 94 LEU A N 1
ATOM 787 C CA . LEU A 1 94 ? -8.618 -3.577 26.357 1.00 79.31 94 LEU A CA 1
ATOM 788 C C . LEU A 1 94 ? -8.297 -3.383 27.845 1.00 79.31 94 LEU A C 1
ATOM 790 O O . LEU A 1 94 ? -8.872 -2.488 28.460 1.00 79.31 94 LEU A O 1
ATOM 794 N N . THR A 1 95 ? -7.395 -4.189 28.411 1.00 83.62 95 THR A N 1
ATOM 795 C CA . THR A 1 95 ? -6.936 -4.044 29.805 1.00 83.62 95 THR A CA 1
ATOM 796 C C . THR A 1 95 ? -5.855 -2.984 29.990 1.00 83.62 95 THR A C 1
ATOM 798 O O . THR A 1 95 ? -5.582 -2.584 31.120 1.00 83.62 95 THR A O 1
ATOM 801 N N . LEU A 1 96 ? -5.238 -2.505 28.905 1.00 82.25 96 LEU A N 1
ATOM 802 C CA . LEU A 1 96 ? -4.252 -1.432 28.996 1.00 82.25 96 LEU A CA 1
ATOM 803 C C . LEU A 1 96 ? -4.924 -0.150 29.522 1.00 82.25 96 LEU A C 1
ATOM 805 O O . LEU A 1 96 ? -5.997 0.211 29.031 1.00 82.25 96 LEU A O 1
ATOM 809 N N . PRO A 1 97 ? -4.293 0.592 30.455 1.00 84.19 97 PRO A N 1
ATOM 810 C CA . PRO A 1 97 ? -4.813 1.853 30.991 1.00 84.19 97 PRO A CA 1
ATOM 811 C C . PRO A 1 97 ? -4.620 3.001 29.981 1.00 84.19 97 PRO A C 1
ATOM 813 O O . PRO A 1 97 ? -4.050 4.048 30.283 1.00 84.19 97 PRO A O 1
ATOM 816 N N . ILE A 1 98 ? -5.036 2.777 28.733 1.00 82.62 98 ILE A N 1
ATOM 817 C CA . ILE A 1 98 ? -4.842 3.662 27.588 1.00 82.62 98 ILE A CA 1
ATOM 818 C C . ILE A 1 98 ? -6.209 3.899 26.934 1.00 82.62 98 ILE A C 1
ATOM 820 O O . ILE A 1 98 ? -6.983 2.956 26.754 1.00 82.62 98 ILE A O 1
ATOM 824 N N . PRO A 1 99 ? -6.532 5.141 26.530 1.00 85.88 99 PRO A N 1
ATOM 825 C CA . PRO A 1 99 ? -7.772 5.410 25.817 1.00 85.88 99 PRO A CA 1
ATOM 826 C C . PRO A 1 99 ? -7.838 4.614 24.508 1.00 85.88 99 PRO A C 1
ATOM 828 O O . PRO A 1 99 ? -6.906 4.629 23.699 1.00 85.88 99 PRO A O 1
ATOM 831 N N . ARG A 1 100 ? -8.987 3.972 24.268 1.00 85.81 100 ARG A N 1
ATOM 832 C CA . ARG A 1 100 ? -9.230 3.071 23.124 1.00 85.81 100 ARG A CA 1
ATOM 833 C C . ARG A 1 100 ? -8.923 3.716 21.771 1.00 85.81 100 ARG A C 1
ATOM 835 O O . ARG A 1 100 ? -8.371 3.063 20.890 1.00 85.81 100 ARG A O 1
ATOM 842 N N . PHE A 1 101 ? -9.205 5.012 21.632 1.00 86.50 101 PHE A N 1
ATOM 843 C CA . PHE A 1 101 ? -8.892 5.778 20.425 1.00 86.50 101 PHE A CA 1
ATOM 844 C C . PHE A 1 101 ? -7.394 5.760 20.089 1.00 86.50 101 PHE A C 1
ATOM 846 O O . PHE A 1 101 ? -7.028 5.576 18.933 1.00 86.50 101 PHE A O 1
ATOM 853 N N . ARG A 1 102 ? -6.510 5.874 21.091 1.00 86.25 102 ARG A N 1
ATOM 854 C CA . ARG A 1 102 ? -5.055 5.857 20.863 1.00 86.25 102 ARG A CA 1
ATOM 855 C C . ARG A 1 102 ? -4.543 4.480 20.460 1.00 86.25 102 ARG A C 1
ATOM 857 O O . ARG A 1 102 ? -3.635 4.399 19.643 1.00 86.25 102 ARG A O 1
ATOM 864 N N . LEU A 1 103 ? -5.136 3.409 20.988 1.00 86.62 103 LEU A N 1
ATOM 865 C CA . LEU A 1 103 ? -4.788 2.041 20.591 1.00 86.62 103 LEU A CA 1
ATOM 866 C C . LEU A 1 103 ? -5.139 1.787 19.119 1.00 86.62 103 LEU A C 1
ATOM 868 O O . LEU A 1 103 ? -4.330 1.251 18.363 1.00 86.62 103 LEU A O 1
ATOM 872 N N . ILE A 1 104 ? -6.326 2.230 18.697 1.00 89.31 104 ILE A N 1
ATOM 873 C CA . ILE A 1 104 ? -6.771 2.138 17.301 1.00 89.31 104 ILE A CA 1
ATOM 874 C C . ILE A 1 104 ? -5.893 3.016 16.402 1.00 89.31 104 ILE A C 1
ATOM 876 O O . ILE A 1 104 ? -5.443 2.549 15.358 1.00 89.31 104 ILE A O 1
ATOM 880 N N . ALA A 1 105 ? -5.587 4.246 16.825 1.00 89.31 105 ALA A N 1
ATOM 881 C CA . ALA A 1 105 ? -4.719 5.157 16.083 1.00 89.31 105 ALA A CA 1
ATOM 882 C C . ALA A 1 105 ? -3.300 4.594 15.896 1.00 89.31 105 ALA A C 1
ATOM 884 O O . ALA A 1 105 ? -2.726 4.752 14.822 1.00 89.31 105 ALA A O 1
ATOM 885 N N . ALA A 1 106 ? -2.751 3.889 16.893 1.00 89.00 106 ALA A N 1
ATOM 886 C CA . ALA A 1 106 ? -1.445 3.243 16.774 1.00 89.00 106 ALA A CA 1
ATOM 887 C C . ALA A 1 106 ? -1.448 2.126 15.714 1.00 89.00 106 ALA A C 1
ATOM 889 O O . ALA A 1 106 ? -0.545 2.065 14.878 1.00 89.00 106 ALA A O 1
ATOM 890 N N . LYS A 1 107 ? -2.494 1.286 15.692 1.00 90.44 107 LYS A N 1
ATOM 891 C CA . LYS A 1 107 ? -2.684 0.242 14.666 1.00 90.44 107 LYS A CA 1
ATOM 892 C C . LYS A 1 107 ? -2.869 0.834 13.273 1.00 90.44 107 LYS A C 1
ATOM 894 O O . LYS A 1 107 ? -2.264 0.358 12.314 1.00 90.44 107 LYS A O 1
ATOM 899 N N . TRP A 1 108 ? -3.685 1.876 13.173 1.00 93.38 108 TRP A N 1
ATOM 900 C CA . TRP A 1 108 ? -3.929 2.595 11.931 1.00 93.38 108 TRP A CA 1
ATOM 901 C C . TRP A 1 108 ? -2.633 3.195 11.376 1.00 93.38 108 TRP A C 1
ATOM 903 O O . TRP A 1 108 ? -2.236 2.849 10.266 1.00 93.38 108 TRP A O 1
ATOM 913 N N . LEU A 1 109 ? -1.908 3.980 12.181 1.00 93.12 109 LEU A N 1
ATOM 914 C CA . LEU A 1 109 ? -0.660 4.624 11.767 1.00 93.12 109 LEU A CA 1
ATOM 915 C C . LEU A 1 109 ? 0.424 3.598 11.418 1.00 93.12 109 LEU A C 1
ATOM 917 O O . LEU A 1 109 ? 1.099 3.735 10.400 1.00 93.12 109 LEU A O 1
ATOM 921 N N . GLY A 1 110 ? 0.558 2.535 12.218 1.00 90.25 110 GLY A N 1
ATOM 922 C CA . GLY A 1 110 ? 1.510 1.458 11.952 1.00 90.25 110 GLY A CA 1
ATOM 923 C C . GLY A 1 110 ? 1.253 0.753 10.617 1.00 90.25 110 GLY A C 1
ATOM 924 O O . GLY A 1 110 ? 2.202 0.392 9.925 1.00 90.25 110 GLY A O 1
ATOM 925 N N . ASN A 1 111 ? -0.011 0.583 10.216 1.00 91.12 111 ASN A N 1
ATOM 926 C CA . ASN A 1 111 ? -0.344 0.024 8.905 1.00 91.12 111 ASN A CA 1
ATOM 927 C C . ASN A 1 111 ? -0.172 1.043 7.769 1.00 91.12 111 ASN A C 1
ATOM 929 O O . ASN A 1 111 ? 0.320 0.651 6.714 1.00 91.12 111 ASN A O 1
ATOM 933 N N . CYS A 1 112 ? -0.488 2.327 7.980 1.00 93.12 112 CYS A N 1
ATOM 934 C CA . CYS A 1 112 ? -0.221 3.385 6.997 1.00 93.12 112 CYS A CA 1
ATOM 935 C C . CYS A 1 112 ? 1.271 3.440 6.641 1.00 93.12 112 CYS A C 1
ATOM 937 O O . CYS A 1 112 ? 1.628 3.380 5.468 1.00 93.12 112 CYS A O 1
ATOM 939 N N . LEU A 1 113 ? 2.147 3.456 7.652 1.00 92.94 113 LEU A N 1
ATOM 940 C CA . LEU A 1 113 ? 3.598 3.503 7.453 1.00 92.94 113 LEU A CA 1
ATOM 941 C C . LEU A 1 113 ? 4.122 2.291 6.671 1.00 92.94 113 LEU A C 1
ATOM 943 O O . LEU A 1 113 ? 4.965 2.450 5.791 1.00 92.94 113 LEU A O 1
ATOM 947 N N . LYS A 1 114 ? 3.607 1.083 6.941 1.00 90.81 114 LYS A N 1
ATOM 948 C CA . LYS A 1 114 ? 3.970 -0.117 6.162 1.00 90.81 114 LYS A CA 1
ATOM 949 C C . LYS A 1 114 ? 3.610 0.027 4.692 1.00 90.81 114 LYS A C 1
ATOM 951 O O . LYS A 1 114 ? 4.421 -0.319 3.840 1.00 90.81 114 LYS A O 1
ATOM 956 N N . VAL A 1 115 ? 2.395 0.495 4.412 1.00 92.19 115 VAL A N 1
ATOM 957 C CA . VAL A 1 115 ? 1.905 0.658 3.042 1.00 92.19 115 VAL A CA 1
ATOM 958 C C . VAL A 1 115 ? 2.740 1.700 2.313 1.00 92.19 115 VAL A C 1
ATOM 960 O O . VAL A 1 115 ? 3.230 1.413 1.229 1.00 92.19 115 VAL A O 1
ATOM 963 N N . TRP A 1 116 ? 2.982 2.862 2.921 1.00 93.88 116 TRP A N 1
ATOM 964 C CA . TRP A 1 116 ? 3.788 3.910 2.296 1.00 93.88 116 TRP A CA 1
ATOM 965 C C . TRP A 1 116 ? 5.221 3.456 2.010 1.00 93.88 116 TRP A C 1
ATOM 967 O O . TRP A 1 116 ? 5.714 3.672 0.908 1.00 93.88 116 TRP A O 1
ATOM 977 N N . ILE A 1 117 ? 5.872 2.754 2.944 1.00 93.00 117 ILE A N 1
ATOM 978 C CA . ILE A 1 117 ? 7.214 2.198 2.709 1.00 93.00 117 ILE A CA 1
ATOM 979 C C . ILE A 1 117 ? 7.193 1.168 1.572 1.00 93.00 117 ILE A C 1
ATOM 981 O O . ILE A 1 117 ? 8.079 1.186 0.719 1.00 93.00 117 ILE A O 1
ATOM 985 N N . ALA A 1 118 ? 6.181 0.297 1.520 1.00 91.12 118 ALA A N 1
ATOM 986 C CA . ALA A 1 118 ? 6.036 -0.670 0.434 1.00 91.12 118 ALA A CA 1
ATOM 987 C C . ALA A 1 118 ? 5.814 0.017 -0.926 1.00 91.12 118 ALA A C 1
ATOM 989 O O . ALA A 1 118 ? 6.428 -0.379 -1.913 1.00 91.12 118 ALA A O 1
ATOM 990 N N . MET A 1 119 ? 4.996 1.072 -0.976 1.00 91.81 119 MET A N 1
ATOM 991 C CA . MET A 1 119 ? 4.765 1.859 -2.192 1.00 91.81 119 MET A CA 1
ATOM 992 C C . MET A 1 119 ? 6.047 2.539 -2.680 1.00 91.81 119 MET A C 1
ATOM 994 O O . MET A 1 119 ? 6.354 2.46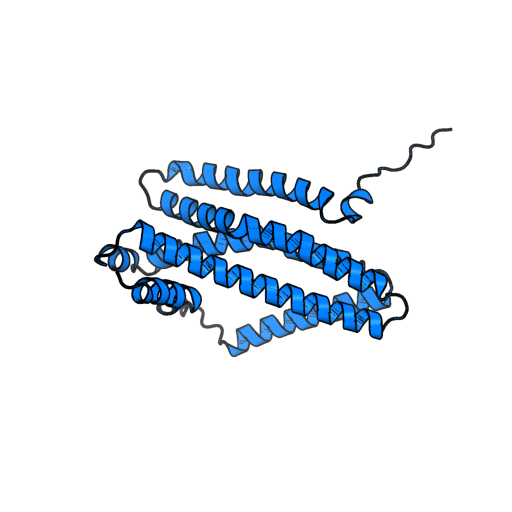0 -3.866 1.00 91.81 119 MET A O 1
ATOM 998 N N . ILE A 1 120 ? 6.825 3.142 -1.774 1.00 93.50 120 ILE A N 1
ATOM 999 C CA . ILE A 1 120 ? 8.123 3.752 -2.103 1.00 93.50 120 ILE A CA 1
ATOM 1000 C C . ILE A 1 120 ? 9.089 2.694 -2.650 1.00 93.50 120 ILE A C 1
ATOM 1002 O O . ILE A 1 120 ? 9.748 2.926 -3.660 1.00 93.50 120 ILE A O 1
ATOM 1006 N N . ALA A 1 121 ? 9.153 1.516 -2.024 1.00 92.50 121 ALA A N 1
ATOM 1007 C CA . ALA A 1 121 ? 10.017 0.433 -2.486 1.00 92.50 121 ALA A CA 1
ATOM 1008 C C . ALA A 1 121 ? 9.642 -0.051 -3.899 1.00 92.50 121 ALA A C 1
ATOM 1010 O O . ALA A 1 121 ? 10.527 -0.241 -4.731 1.00 92.50 121 ALA A O 1
ATOM 1011 N N . ILE A 1 122 ? 8.345 -0.208 -4.187 1.00 91.25 122 ILE A N 1
ATOM 1012 C CA . ILE A 1 122 ? 7.854 -0.613 -5.514 1.00 91.25 122 ILE A CA 1
ATOM 1013 C C . ILE A 1 122 ? 8.143 0.470 -6.555 1.00 91.25 122 ILE A C 1
ATOM 1015 O O . ILE A 1 122 ? 8.631 0.156 -7.636 1.00 91.25 122 ILE A O 1
ATOM 1019 N N . TYR A 1 123 ? 7.915 1.738 -6.212 1.00 92.31 123 TYR A N 1
ATOM 1020 C CA . TYR A 1 123 ? 8.228 2.869 -7.080 1.00 92.31 123 TYR A CA 1
ATOM 1021 C C . TYR A 1 123 ? 9.707 2.900 -7.481 1.00 92.31 123 TYR A C 1
ATOM 1023 O O . TYR A 1 123 ? 10.023 3.022 -8.664 1.00 92.31 123 TYR A O 1
ATOM 1031 N N . ILE A 1 124 ? 10.614 2.742 -6.509 1.00 93.56 124 ILE A N 1
ATOM 1032 C CA . ILE A 1 124 ? 12.060 2.707 -6.761 1.00 93.56 124 ILE A CA 1
ATOM 1033 C C . ILE A 1 124 ? 12.420 1.502 -7.635 1.00 93.56 124 ILE A C 1
ATOM 1035 O O . ILE A 1 124 ? 13.169 1.657 -8.597 1.00 93.56 124 ILE A O 1
ATOM 1039 N N . ALA A 1 125 ? 11.875 0.319 -7.337 1.00 90.94 125 ALA A N 1
ATOM 1040 C CA . ALA A 1 125 ? 12.157 -0.896 -8.097 1.00 90.94 125 ALA A CA 1
ATOM 1041 C C . ALA A 1 125 ? 11.712 -0.781 -9.564 1.00 90.94 125 ALA A C 1
ATOM 1043 O O . ALA A 1 125 ? 12.483 -1.105 -10.464 1.00 90.94 125 ALA A O 1
ATOM 1044 N N . PHE A 1 126 ? 10.501 -0.277 -9.811 1.00 90.69 126 PHE A N 1
ATOM 1045 C CA . PHE A 1 126 ? 9.979 -0.081 -11.164 1.00 90.69 126 PHE A CA 1
ATOM 1046 C C . PHE A 1 126 ? 10.731 1.010 -11.919 1.00 90.69 126 PHE A C 1
ATOM 1048 O O . PHE A 1 126 ? 11.109 0.800 -13.067 1.00 90.69 126 PHE A O 1
ATOM 1055 N N . SER A 1 127 ? 11.026 2.137 -11.269 1.00 90.12 127 SER A N 1
ATOM 1056 C CA . SER A 1 127 ? 11.801 3.218 -11.892 1.00 90.12 127 SER A CA 1
ATOM 1057 C C . SER A 1 127 ? 13.209 2.752 -12.271 1.00 90.12 127 SER A C 1
ATOM 1059 O O . SER A 1 127 ? 13.670 3.017 -13.377 1.00 90.12 127 SER A O 1
ATOM 1061 N N . ALA A 1 128 ? 13.879 2.002 -11.388 1.00 91.19 128 ALA A N 1
ATOM 1062 C CA . ALA A 1 128 ? 15.188 1.423 -11.676 1.00 91.19 128 ALA A CA 1
ATOM 1063 C C . ALA A 1 128 ? 15.127 0.416 -12.835 1.00 91.19 128 ALA A C 1
ATOM 1065 O O . ALA A 1 128 ? 15.996 0.428 -13.701 1.00 91.19 128 ALA A O 1
ATOM 1066 N N . TYR A 1 129 ? 14.092 -0.427 -12.879 1.00 89.50 129 TYR A N 1
ATOM 1067 C CA . TYR A 1 129 ? 13.905 -1.393 -13.959 1.00 89.50 129 TYR A CA 1
ATOM 1068 C C . TYR A 1 129 ? 13.671 -0.715 -15.316 1.00 89.50 129 TYR A C 1
ATOM 1070 O O . TYR A 1 129 ? 14.315 -1.080 -16.296 1.00 89.50 129 TYR A O 1
ATOM 1078 N N . VAL A 1 130 ? 12.825 0.317 -15.371 1.00 87.88 130 VAL A N 1
ATOM 1079 C CA . VAL A 1 130 ? 12.579 1.079 -16.605 1.00 87.88 130 VAL A CA 1
ATOM 1080 C C . VAL A 1 130 ? 13.844 1.792 -17.086 1.00 87.88 130 VAL A C 1
ATOM 1082 O O . VAL A 1 130 ? 14.137 1.744 -18.274 1.00 87.88 130 VAL A O 1
ATOM 1085 N N . LEU A 1 131 ? 14.651 2.362 -16.184 1.00 88.94 131 LEU A N 1
ATOM 1086 C CA . LEU A 1 131 ? 15.948 2.954 -16.548 1.00 88.94 131 LEU A CA 1
ATOM 1087 C C . LEU A 1 131 ? 16.935 1.927 -17.135 1.00 88.94 131 LEU A C 1
ATOM 1089 O O . LEU A 1 131 ? 17.722 2.246 -18.029 1.00 88.94 131 LEU A O 1
ATOM 1093 N N . ILE A 1 132 ? 16.902 0.682 -16.652 1.00 88.50 132 ILE A N 1
ATOM 1094 C CA . ILE A 1 132 ? 17.698 -0.410 -17.231 1.00 88.50 132 ILE A CA 1
ATOM 1095 C C . ILE A 1 132 ? 17.178 -0.753 -18.633 1.00 88.50 132 ILE A C 1
ATOM 1097 O O . ILE A 1 132 ? 17.974 -0.915 -19.554 1.00 88.50 132 ILE A O 1
ATOM 1101 N N . LEU A 1 133 ? 15.859 -0.813 -18.836 1.00 85.75 133 LEU A N 1
ATOM 1102 C CA . LEU A 1 133 ? 15.281 -1.065 -20.161 1.00 85.75 133 LEU A CA 1
ATOM 1103 C C . LEU A 1 133 ? 15.658 0.028 -21.169 1.00 85.75 133 LEU A C 1
ATOM 1105 O O . LEU A 1 133 ? 16.116 -0.290 -22.261 1.00 85.75 133 LEU A O 1
ATOM 1109 N N . THR A 1 134 ? 15.568 1.304 -20.787 1.00 86.62 134 THR A N 1
ATOM 1110 C CA . THR A 1 134 ? 15.896 2.430 -21.683 1.00 86.62 134 THR A CA 1
ATOM 1111 C C . THR A 1 134 ? 17.383 2.547 -22.008 1.00 86.62 134 THR A C 1
ATOM 1113 O O . THR A 1 134 ? 17.752 3.205 -22.971 1.00 86.62 134 THR A O 1
ATOM 1116 N N . SER A 1 135 ? 18.258 1.940 -21.202 1.00 84.69 135 SER A N 1
ATOM 1117 C CA . SER A 1 135 ? 19.701 1.891 -21.483 1.00 84.69 135 SER A CA 1
ATOM 1118 C C . SER A 1 135 ? 20.130 0.647 -22.264 1.00 84.69 135 SER A C 1
ATOM 1120 O O . SER A 1 135 ? 21.248 0.615 -22.771 1.00 84.69 135 SER A O 1
ATOM 1122 N N . THR A 1 136 ? 19.272 -0.372 -22.360 1.00 85.44 136 THR A N 1
ATOM 1123 C CA . THR A 1 136 ? 19.593 -1.655 -23.009 1.00 85.44 136 THR A CA 1
ATOM 1124 C C . THR A 1 136 ? 18.865 -1.875 -24.331 1.00 85.44 136 THR A C 1
ATOM 1126 O O . THR A 1 136 ? 19.348 -2.653 -25.150 1.00 85.44 136 THR A O 1
ATOM 1129 N N . ILE A 1 137 ? 17.725 -1.214 -24.549 1.00 84.19 137 ILE A N 1
ATOM 1130 C CA . ILE A 1 137 ? 16.872 -1.397 -25.725 1.00 84.19 137 ILE A CA 1
ATOM 1131 C C . ILE A 1 137 ? 16.626 -0.036 -26.389 1.00 84.19 137 ILE A C 1
ATOM 1133 O O . ILE A 1 137 ? 15.957 0.821 -25.814 1.00 84.19 137 ILE A O 1
ATOM 1137 N N . ASP A 1 138 ? 17.098 0.126 -27.629 1.00 77.81 138 ASP A N 1
ATOM 1138 C CA . ASP A 1 138 ? 17.047 1.392 -28.388 1.00 77.81 138 ASP A CA 1
ATOM 1139 C C . ASP A 1 138 ? 15.625 1.916 -28.655 1.00 77.81 138 ASP A C 1
ATOM 1141 O O . ASP A 1 138 ? 15.432 3.102 -28.921 1.00 77.81 138 ASP A O 1
ATOM 1145 N N . HIS A 1 139 ? 14.616 1.044 -28.588 1.00 80.94 139 HIS A N 1
ATOM 1146 C CA . HIS A 1 139 ? 13.215 1.421 -28.771 1.00 80.94 139 HIS A CA 1
ATOM 1147 C C . HIS A 1 139 ? 12.697 2.353 -27.662 1.00 80.94 139 HIS A C 1
ATOM 1149 O O . HIS A 1 139 ? 11.824 3.184 -27.914 1.00 80.94 139 HIS A O 1
ATOM 1155 N N . TYR A 1 140 ? 13.235 2.243 -26.443 1.00 81.62 140 TYR A N 1
ATOM 1156 C CA . TYR A 1 140 ? 12.763 3.012 -25.297 1.00 81.62 140 TYR A CA 1
ATOM 1157 C C . TYR A 1 140 ? 13.636 4.241 -25.059 1.00 81.62 140 TYR A C 1
ATOM 1159 O O . TYR A 1 140 ? 14.808 4.137 -24.702 1.00 81.62 140 TYR A O 1
ATOM 1167 N N . THR A 1 141 ? 13.048 5.428 -25.201 1.00 85.62 141 THR A N 1
ATOM 1168 C CA . THR A 1 141 ? 13.764 6.693 -25.007 1.00 85.62 141 THR A CA 1
ATOM 1169 C C . THR A 1 141 ? 13.744 7.152 -23.548 1.00 85.62 141 THR A C 1
ATOM 1171 O O . THR A 1 141 ? 12.861 6.800 -22.761 1.00 85.62 141 THR A O 1
ATOM 1174 N N . TYR A 1 142 ? 14.698 8.010 -23.179 1.00 86.50 142 TYR A N 1
ATOM 1175 C CA . TYR A 1 142 ? 14.731 8.631 -21.850 1.00 86.50 142 TYR A CA 1
ATOM 1176 C C . TYR A 1 142 ? 13.481 9.471 -21.550 1.00 86.50 142 TYR A C 1
ATOM 1178 O O . TYR A 1 142 ? 13.046 9.516 -20.400 1.00 86.50 142 TYR A O 1
ATOM 1186 N N . ASP A 1 143 ? 12.853 10.069 -22.565 1.00 86.06 143 ASP A N 1
ATOM 1187 C CA . ASP A 1 143 ? 11.595 10.806 -22.396 1.00 86.06 143 ASP A CA 1
ATOM 1188 C C . ASP A 1 143 ? 10.458 9.887 -21.925 1.00 86.06 143 ASP A C 1
ATOM 1190 O O . ASP A 1 143 ? 9.669 10.264 -21.054 1.00 86.06 143 ASP A O 1
ATOM 1194 N N . MET A 1 144 ? 10.411 8.645 -22.423 1.00 83.81 144 MET A N 1
ATOM 1195 C CA . MET A 1 144 ? 9.448 7.647 -21.954 1.00 83.81 144 MET A CA 1
ATOM 1196 C C . MET A 1 144 ? 9.711 7.245 -20.498 1.00 83.81 144 MET A C 1
ATOM 1198 O O . MET A 1 144 ? 8.766 7.108 -19.719 1.00 83.81 144 MET A O 1
ATOM 1202 N N . ALA A 1 145 ? 10.980 7.120 -20.094 1.00 85.94 145 ALA A N 1
ATOM 1203 C CA . ALA A 1 145 ? 11.343 6.851 -18.702 1.00 85.94 145 ALA A CA 1
ATOM 1204 C C . ALA A 1 145 ? 10.916 7.993 -17.765 1.00 85.94 145 ALA A C 1
ATOM 1206 O O . ALA A 1 145 ? 10.377 7.748 -16.686 1.00 85.94 145 ALA A O 1
ATOM 1207 N N . ILE A 1 146 ? 11.110 9.247 -18.183 1.00 87.75 146 ILE A N 1
ATOM 1208 C CA . ILE A 1 146 ? 10.686 10.424 -17.414 1.00 87.75 146 ILE A CA 1
ATOM 1209 C C . ILE A 1 146 ? 9.159 10.450 -17.279 1.00 87.75 146 ILE A C 1
ATOM 1211 O O . ILE A 1 146 ? 8.643 10.615 -16.172 1.00 87.75 146 ILE A O 1
ATOM 1215 N N . SER A 1 147 ? 8.432 10.228 -18.377 1.00 87.00 147 SER A N 1
ATOM 1216 C CA . SER A 1 147 ? 6.967 10.142 -18.366 1.00 87.00 147 SER A CA 1
ATOM 1217 C C . SER A 1 147 ? 6.466 9.037 -17.426 1.00 87.00 147 SER A C 1
ATOM 1219 O O . SER A 1 147 ? 5.547 9.254 -16.629 1.00 87.00 147 SER A O 1
ATOM 1221 N N . PHE A 1 148 ? 7.125 7.875 -17.437 1.00 88.25 148 PHE A N 1
ATOM 1222 C CA . PHE A 1 148 ? 6.821 6.757 -16.545 1.00 88.25 148 PHE A CA 1
ATOM 1223 C C . PHE A 1 148 ? 6.976 7.128 -15.063 1.00 88.25 148 PHE A C 1
ATOM 1225 O O . PHE A 1 148 ? 6.089 6.851 -14.252 1.00 88.25 148 PHE A O 1
ATOM 1232 N N . VAL A 1 149 ? 8.082 7.790 -14.716 1.00 90.50 149 VAL A N 1
ATOM 1233 C CA . VAL A 1 149 ? 8.398 8.257 -13.357 1.00 90.50 149 VAL A CA 1
ATOM 1234 C C . VAL A 1 149 ? 7.361 9.279 -12.880 1.00 90.50 149 VAL A C 1
ATOM 1236 O O . VAL A 1 149 ? 6.812 9.134 -11.787 1.00 90.50 149 VAL A O 1
ATOM 1239 N N . ILE A 1 150 ? 7.027 10.274 -13.710 1.00 89.50 150 ILE A N 1
ATOM 1240 C CA . ILE A 1 150 ? 6.019 11.300 -13.389 1.00 89.50 150 ILE A CA 1
ATOM 1241 C C . ILE A 1 150 ? 4.638 10.666 -13.186 1.00 89.50 150 ILE A C 1
ATOM 1243 O O . ILE A 1 150 ? 3.956 10.967 -12.204 1.00 89.50 150 ILE A O 1
ATOM 1247 N N . THR A 1 151 ? 4.243 9.754 -14.078 1.00 87.69 151 THR A N 1
ATOM 1248 C CA . THR A 1 151 ? 2.973 9.017 -13.979 1.00 87.69 151 THR A CA 1
ATOM 1249 C C . THR A 1 151 ? 2.905 8.232 -12.669 1.00 87.69 151 THR A C 1
ATOM 1251 O O . THR A 1 151 ? 1.912 8.315 -11.945 1.00 87.69 151 THR A O 1
ATOM 1254 N N . GLY A 1 152 ? 3.999 7.558 -12.303 1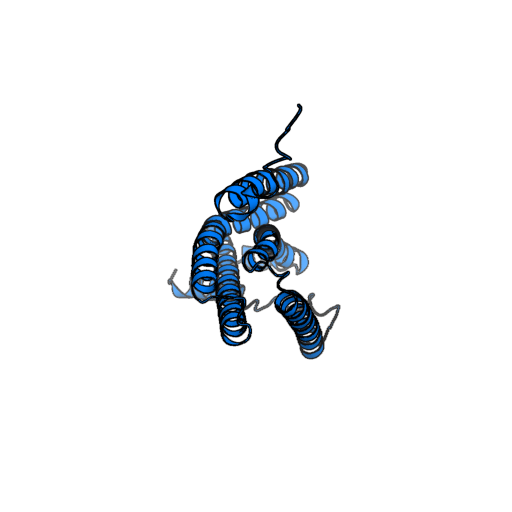.00 87.44 152 GLY A N 1
ATOM 1255 C CA . GLY A 1 152 ? 4.130 6.849 -11.034 1.00 87.44 152 GLY A CA 1
ATOM 1256 C C . GLY A 1 152 ? 3.950 7.743 -9.813 1.00 87.44 152 GLY A C 1
ATOM 1257 O O . GLY A 1 152 ? 3.215 7.381 -8.896 1.00 87.44 152 GLY A O 1
ATOM 1258 N N . ILE A 1 153 ? 4.576 8.924 -9.798 1.00 90.31 153 ILE A N 1
ATOM 1259 C CA . ILE A 1 153 ? 4.423 9.889 -8.699 1.00 90.31 153 ILE A CA 1
ATOM 1260 C C . ILE A 1 153 ? 2.970 10.347 -8.587 1.00 90.31 153 ILE A C 1
ATOM 1262 O O . ILE A 1 153 ? 2.403 10.294 -7.493 1.00 90.31 153 ILE A O 1
ATOM 1266 N N . ASN A 1 154 ? 2.362 10.778 -9.695 1.00 89.44 154 ASN A N 1
ATOM 1267 C CA . ASN A 1 154 ? 0.989 11.285 -9.705 1.00 89.44 154 ASN A CA 1
ATOM 1268 C C . ASN A 1 154 ? 0.016 10.229 -9.174 1.00 89.44 154 ASN A C 1
ATOM 1270 O O . ASN A 1 154 ? -0.775 10.493 -8.266 1.00 89.44 154 ASN A O 1
ATOM 1274 N N . TRP A 1 155 ? 0.141 9.005 -9.679 1.00 87.56 155 TRP A N 1
ATOM 1275 C CA . TRP A 1 155 ? -0.700 7.891 -9.283 1.00 87.56 155 TRP A CA 1
ATOM 1276 C C . TRP A 1 155 ? -0.496 7.464 -7.825 1.00 87.56 155 TRP A C 1
ATOM 1278 O O . TRP A 1 155 ? -1.449 7.395 -7.043 1.00 87.56 155 TRP A O 1
ATOM 1288 N N . LEU A 1 156 ? 0.751 7.211 -7.418 1.00 89.38 156 LEU A N 1
ATOM 1289 C CA . LEU A 1 156 ? 1.045 6.741 -6.066 1.00 89.38 156 LEU A CA 1
ATOM 1290 C C . LEU A 1 156 ? 0.761 7.806 -5.012 1.00 89.38 156 LEU A C 1
ATOM 1292 O O . LEU A 1 156 ? 0.414 7.443 -3.893 1.00 89.38 156 LEU A O 1
ATOM 1296 N N . THR A 1 157 ? 0.835 9.095 -5.345 1.00 90.00 157 THR A N 1
ATOM 1297 C CA . THR A 1 157 ? 0.432 10.174 -4.431 1.00 90.00 157 THR A CA 1
ATOM 1298 C C . THR A 1 157 ? -1.060 10.099 -4.119 1.00 90.00 157 THR A C 1
ATOM 1300 O O . THR A 1 157 ? -1.452 10.168 -2.952 1.00 90.00 157 THR A O 1
ATOM 1303 N N . VAL A 1 158 ? -1.897 9.878 -5.137 1.00 88.62 158 VAL A N 1
ATOM 1304 C CA . VAL A 1 158 ? -3.346 9.701 -4.956 1.00 88.62 158 VAL A CA 1
ATOM 1305 C C . VAL A 1 158 ? -3.632 8.463 -4.103 1.00 88.62 158 VAL A C 1
ATOM 1307 O O . VAL A 1 158 ? -4.358 8.544 -3.109 1.00 88.62 158 VAL A O 1
ATOM 1310 N N . VAL A 1 159 ? -2.999 7.328 -4.415 1.00 88.94 159 VAL A N 1
ATOM 1311 C CA . VAL A 1 159 ? -3.151 6.093 -3.625 1.00 88.94 159 VAL A CA 1
ATOM 1312 C C . VAL A 1 159 ? -2.649 6.281 -2.184 1.00 88.94 159 VAL A C 1
ATOM 1314 O O . VAL A 1 159 ? -3.293 5.827 -1.233 1.00 88.94 159 VAL A O 1
ATOM 1317 N N . ALA A 1 160 ? -1.538 6.991 -1.983 1.00 91.25 160 ALA A N 1
ATOM 1318 C CA . ALA A 1 160 ? -0.974 7.264 -0.664 1.00 91.25 160 ALA A CA 1
ATOM 1319 C C . ALA A 1 160 ? -1.894 8.166 0.169 1.00 91.25 160 ALA A C 1
ATOM 1321 O O . ALA A 1 160 ? -2.040 7.925 1.368 1.00 91.25 160 ALA A O 1
ATOM 1322 N N . GLY A 1 161 ? -2.558 9.141 -0.460 1.00 90.75 161 GLY A N 1
ATOM 1323 C CA . GLY A 1 161 ? -3.561 9.999 0.173 1.00 90.75 161 GLY A CA 1
ATOM 1324 C C . GLY A 1 161 ? -4.849 9.261 0.549 1.00 90.75 161 GLY A C 1
ATOM 1325 O O . GLY A 1 161 ? -5.443 9.554 1.585 1.00 90.75 161 GLY A O 1
ATOM 1326 N N . LEU A 1 162 ? -5.257 8.258 -0.238 1.00 90.75 162 LEU A N 1
ATOM 1327 C CA . LEU A 1 162 ? -6.432 7.423 0.052 1.00 90.75 162 LEU A CA 1
ATOM 1328 C C . LEU A 1 162 ? -6.148 6.299 1.061 1.00 90.75 162 LEU A C 1
ATOM 1330 O O . LEU A 1 162 ? -7.058 5.860 1.768 1.00 90.75 162 LEU A O 1
ATOM 1334 N N . THR A 1 163 ? -4.891 5.860 1.172 1.00 92.19 163 THR A N 1
ATOM 1335 C CA . THR A 1 163 ? -4.433 4.800 2.091 1.00 92.19 163 THR A CA 1
ATOM 1336 C C . THR A 1 163 ? -5.032 4.895 3.502 1.00 92.19 163 THR A C 1
ATOM 1338 O O . THR A 1 163 ? -5.573 3.894 3.980 1.00 92.19 163 THR A O 1
ATOM 1341 N N . PRO A 1 164 ? -5.004 6.053 4.192 1.00 93.38 164 PRO A N 1
ATOM 1342 C CA . PRO A 1 164 ? -5.466 6.130 5.570 1.00 93.38 164 PRO A CA 1
ATOM 1343 C C . PRO A 1 164 ? -6.978 5.891 5.699 1.00 93.38 164 PRO A C 1
ATOM 1345 O O . PRO A 1 164 ? -7.424 5.268 6.665 1.00 93.38 164 PRO A O 1
ATOM 1348 N N . PHE A 1 165 ? -7.764 6.314 4.706 1.00 92.75 165 PHE A N 1
ATOM 1349 C CA . PHE A 1 165 ? -9.208 6.073 4.653 1.00 92.75 165 PHE A CA 1
ATOM 1350 C C . PHE A 1 165 ? -9.524 4.607 4.356 1.00 92.75 165 PHE A C 1
ATOM 1352 O O . PHE A 1 165 ? -10.380 4.012 5.010 1.00 92.75 165 PHE A O 1
ATOM 1359 N N . ILE A 1 166 ? -8.783 3.996 3.429 1.00 92.50 166 ILE A N 1
ATOM 1360 C CA . ILE A 1 166 ? -8.935 2.582 3.069 1.00 92.50 166 ILE A CA 1
ATOM 1361 C C . ILE A 1 166 ? -8.628 1.674 4.268 1.00 92.50 166 ILE A C 1
ATOM 1363 O O . ILE A 1 166 ? -9.394 0.758 4.577 1.00 92.50 166 ILE A O 1
ATOM 1367 N N . ILE A 1 167 ? -7.532 1.942 4.987 1.00 93.62 167 ILE A N 1
ATOM 1368 C CA . ILE A 1 167 ? -7.163 1.185 6.192 1.00 93.62 167 ILE A CA 1
ATOM 1369 C C . ILE A 1 167 ? -8.244 1.337 7.262 1.00 93.62 167 ILE A C 1
ATOM 1371 O O . ILE A 1 167 ? -8.650 0.341 7.866 1.00 93.62 167 ILE A O 1
ATOM 1375 N N . ALA A 1 168 ? -8.732 2.562 7.482 1.00 93.25 168 ALA A N 1
ATOM 1376 C CA . ALA A 1 168 ? -9.802 2.822 8.438 1.00 93.25 168 ALA A CA 1
ATOM 1377 C C . ALA A 1 168 ? -11.089 2.062 8.077 1.00 93.25 168 ALA A C 1
ATOM 1379 O O . ALA A 1 168 ? -11.692 1.444 8.954 1.00 93.25 168 ALA A O 1
ATOM 1380 N N . ALA A 1 169 ? -11.471 2.022 6.798 1.00 92.31 169 ALA A N 1
ATOM 1381 C CA . ALA A 1 169 ? -12.626 1.261 6.324 1.00 92.31 169 ALA A CA 1
ATOM 1382 C C . ALA A 1 169 ? -12.462 -0.252 6.551 1.00 92.31 169 ALA A C 1
ATOM 1384 O O . ALA A 1 169 ? -13.384 -0.913 7.043 1.00 92.31 169 ALA A O 1
ATOM 1385 N N . GLY A 1 170 ? -11.274 -0.801 6.278 1.00 92.00 170 GLY A N 1
ATOM 1386 C CA . GLY A 1 170 ? -10.950 -2.201 6.567 1.00 92.00 170 GLY A CA 1
ATOM 1387 C C . GLY A 1 170 ? -11.071 -2.529 8.054 1.00 92.00 170 GLY A C 1
ATOM 1388 O O . GLY A 1 170 ? -11.705 -3.518 8.426 1.00 92.00 170 GLY A O 1
ATOM 1389 N N . MET A 1 171 ? -10.524 -1.662 8.912 1.00 92.81 171 MET A N 1
ATOM 1390 C CA . MET A 1 171 ? -10.614 -1.774 10.372 1.00 92.81 171 MET A CA 1
ATOM 1391 C C . MET A 1 171 ? -12.056 -1.641 10.891 1.00 92.81 171 MET A C 1
ATOM 1393 O O . MET A 1 171 ? -12.463 -2.372 11.797 1.00 92.81 171 MET A O 1
ATOM 1397 N N . LEU A 1 172 ? -12.859 -0.748 10.317 1.00 92.69 172 LEU A N 1
ATOM 1398 C CA . LEU A 1 172 ? -14.263 -0.578 10.686 1.00 92.69 172 LEU A CA 1
ATOM 1399 C C . LEU A 1 172 ? -15.072 -1.827 10.327 1.00 92.69 172 LEU A C 1
ATOM 1401 O O . LEU A 1 172 ? -15.787 -2.361 11.174 1.00 92.69 172 LEU A O 1
ATOM 1405 N N . THR A 1 173 ? -14.901 -2.343 9.109 1.00 91.75 173 THR A N 1
ATOM 1406 C CA . THR A 1 173 ? -15.653 -3.498 8.595 1.00 91.75 173 THR A CA 1
ATOM 1407 C C . THR A 1 173 ? -15.495 -4.728 9.491 1.00 91.75 173 THR A C 1
ATOM 1409 O O . THR A 1 173 ? -16.478 -5.368 9.867 1.00 91.75 173 THR A O 1
ATOM 1412 N N . ILE A 1 174 ? -14.260 -5.038 9.896 1.00 91.56 174 ILE A N 1
ATOM 1413 C CA . ILE A 1 174 ? -13.984 -6.158 10.805 1.00 91.56 174 ILE A CA 1
ATOM 1414 C C . ILE A 1 174 ? -14.468 -5.894 12.234 1.00 91.56 174 ILE A C 1
ATOM 1416 O O . ILE A 1 174 ? -14.926 -6.816 12.902 1.00 91.56 174 ILE A O 1
ATOM 1420 N N . SER A 1 175 ? -14.418 -4.645 12.703 1.00 89.56 175 SER A N 1
ATOM 1421 C CA . SER A 1 175 ? -14.931 -4.288 14.032 1.00 89.56 175 SER A CA 1
ATOM 1422 C C . SER A 1 175 ? -16.445 -4.486 14.120 1.00 89.56 175 SER A C 1
ATOM 1424 O O . SER A 1 175 ? -16.939 -5.001 15.119 1.00 89.56 175 SER A O 1
ATOM 1426 N N . VAL A 1 176 ? -17.176 -4.141 13.055 1.00 91.19 176 VAL A N 1
ATOM 1427 C CA . VAL A 1 176 ? -18.628 -4.359 12.945 1.00 91.19 176 VAL A CA 1
ATOM 1428 C C . VAL A 1 176 ? -18.973 -5.849 12.903 1.00 91.19 176 VAL A C 1
ATOM 1430 O O . VAL A 1 176 ? -19.951 -6.271 13.510 1.00 91.19 176 VAL A O 1
ATOM 1433 N N . MET A 1 177 ? -18.142 -6.668 12.255 1.00 89.56 177 MET A N 1
ATOM 1434 C CA . MET A 1 177 ? -18.349 -8.120 12.182 1.00 89.56 177 MET A CA 1
ATOM 1435 C C . MET A 1 177 ? -18.329 -8.807 13.560 1.00 89.56 177 MET A C 1
ATOM 1437 O O . MET A 1 177 ? -19.014 -9.814 13.750 1.00 89.56 177 MET A O 1
ATOM 1441 N N . TYR A 1 178 ? -17.556 -8.270 14.509 1.00 87.25 178 TYR A N 1
ATOM 1442 C CA . TYR A 1 178 ? -17.460 -8.766 15.887 1.00 87.25 178 TYR A CA 1
ATOM 1443 C C . TYR A 1 178 ? -18.347 -8.003 16.884 1.00 87.25 178 TYR A C 1
ATOM 1445 O O . TYR A 1 178 ? -18.265 -8.252 18.086 1.00 87.25 178 TYR A O 1
ATOM 1453 N N . SER A 1 179 ? -19.189 -7.079 16.415 1.00 87.25 179 SER A N 1
ATOM 1454 C CA . SER A 1 179 ? -20.108 -6.320 17.264 1.00 87.25 179 SER A CA 1
ATOM 1455 C C . SER A 1 179 ? -21.559 -6.783 17.098 1.00 87.25 179 SER A C 1
ATOM 1457 O O . SER A 1 179 ? -21.882 -7.650 16.283 1.00 87.25 179 SER A O 1
ATOM 1459 N N . THR A 1 180 ? -22.465 -6.174 17.863 1.00 88.25 180 THR A N 1
ATOM 1460 C CA . THR A 1 180 ? -23.917 -6.368 17.723 1.00 88.25 180 THR A CA 1
ATOM 1461 C C . THR A 1 180 ? -24.449 -5.911 16.359 1.00 88.25 180 THR A C 1
ATOM 1463 O O . THR A 1 180 ? -25.526 -6.333 15.951 1.00 88.25 180 THR A O 1
ATOM 1466 N N . ALA A 1 181 ? -23.681 -5.103 15.619 1.00 89.25 181 ALA A N 1
ATOM 1467 C CA . ALA A 1 181 ? -24.030 -4.586 14.299 1.00 89.25 181 ALA A CA 1
ATOM 1468 C C . ALA A 1 181 ? -23.567 -5.486 13.134 1.00 89.25 181 ALA A C 1
ATOM 1470 O O . ALA A 1 181 ? -23.564 -5.051 11.982 1.00 89.25 181 ALA A O 1
ATOM 1471 N N . LYS A 1 182 ? -23.228 -6.753 13.401 1.00 87.12 182 LYS A N 1
ATOM 1472 C CA . LYS A 1 182 ? -22.839 -7.764 12.401 1.00 87.12 182 LYS A CA 1
ATOM 1473 C C . LYS A 1 182 ? -23.699 -7.808 11.118 1.00 87.12 182 LYS A C 1
ATOM 1475 O O . LYS A 1 182 ? -23.119 -8.026 10.054 1.00 87.12 182 LYS A O 1
ATOM 1480 N N . PRO A 1 183 ? -25.032 -7.584 11.137 1.00 90.44 183 PRO A N 1
ATOM 1481 C CA . PRO A 1 183 ? -25.828 -7.569 9.905 1.00 90.44 183 PRO A CA 1
ATOM 1482 C C . PRO A 1 183 ? -25.399 -6.495 8.889 1.00 90.44 183 PRO A C 1
ATOM 1484 O O . PRO A 1 183 ? -25.678 -6.638 7.704 1.00 90.44 183 PRO A O 1
ATOM 1487 N N . LEU A 1 184 ? -24.690 -5.445 9.323 1.00 90.44 184 LEU A N 1
ATOM 1488 C CA . LEU A 1 184 ? -24.181 -4.382 8.450 1.00 90.44 184 LEU A CA 1
ATOM 1489 C C . LEU A 1 184 ? -22.897 -4.768 7.702 1.00 90.44 184 LEU A C 1
ATOM 1491 O O . LEU A 1 184 ? -22.519 -4.085 6.754 1.00 90.44 184 LEU A O 1
ATOM 1495 N N . THR A 1 185 ? -22.211 -5.848 8.088 1.00 86.69 185 THR A N 1
ATOM 1496 C CA . THR A 1 185 ? -20.961 -6.278 7.442 1.00 86.69 185 THR A CA 1
ATOM 1497 C C . THR A 1 185 ? -21.077 -6.467 5.920 1.00 86.69 185 THR A C 1
ATOM 1499 O O . THR A 1 185 ? -20.229 -5.913 5.220 1.00 86.69 185 THR A O 1
ATOM 1502 N N . PRO A 1 186 ? -22.082 -7.180 5.364 1.00 87.94 186 PRO A N 1
ATOM 1503 C CA . PRO A 1 186 ? -22.225 -7.299 3.910 1.00 87.94 186 PRO A CA 1
ATOM 1504 C C . PRO A 1 186 ? -22.479 -5.951 3.221 1.00 87.94 186 PRO A C 1
ATOM 1506 O O . PRO A 1 186 ? -21.951 -5.719 2.139 1.00 87.94 186 PRO A O 1
ATOM 1509 N N . LEU A 1 187 ? -23.217 -5.032 3.856 1.00 90.31 187 LEU A N 1
ATOM 1510 C CA . LEU A 1 187 ? -23.454 -3.691 3.309 1.00 90.31 187 LEU A CA 1
ATOM 1511 C C . LEU A 1 187 ? -22.162 -2.874 3.247 1.00 90.31 187 LEU A C 1
ATOM 1513 O O . LEU A 1 187 ? -21.870 -2.269 2.221 1.00 90.31 187 LEU A O 1
ATOM 1517 N N . LEU A 1 188 ? -21.355 -2.905 4.312 1.00 87.69 188 LEU A N 1
ATOM 1518 C CA . LEU A 1 188 ? -20.040 -2.257 4.336 1.00 87.69 188 LEU A CA 1
ATOM 1519 C C . LEU A 1 188 ? -19.095 -2.847 3.289 1.00 87.69 188 LEU A C 1
ATOM 1521 O O . LEU A 1 188 ? -18.314 -2.117 2.686 1.00 87.69 188 LEU A O 1
ATOM 1525 N N . TRP A 1 189 ? -19.192 -4.153 3.044 1.00 86.81 189 TRP A N 1
ATOM 1526 C CA . TRP A 1 189 ? -18.414 -4.818 2.010 1.00 86.81 189 TRP A CA 1
ATOM 1527 C C . TRP A 1 189 ? -18.795 -4.355 0.605 1.00 86.81 189 TRP A C 1
ATOM 1529 O O . TRP A 1 189 ? -17.914 -4.018 -0.177 1.00 86.81 189 TRP A O 1
ATOM 1539 N N . ILE A 1 190 ? -20.094 -4.309 0.291 1.00 87.69 190 ILE A N 1
ATOM 1540 C CA . ILE A 1 190 ? -20.595 -3.834 -1.008 1.00 87.69 190 ILE A CA 1
ATOM 1541 C C . ILE A 1 190 ? -20.249 -2.359 -1.199 1.00 87.69 190 ILE A C 1
ATOM 1543 O O . ILE A 1 190 ? -19.766 -1.979 -2.261 1.00 87.69 190 ILE A O 1
ATOM 1547 N N . LEU A 1 191 ? -20.442 -1.538 -0.165 1.00 88.56 191 LEU A N 1
ATOM 1548 C CA . LEU A 1 191 ? -20.101 -0.121 -0.200 1.00 88.56 191 LEU A CA 1
ATOM 1549 C C . LEU A 1 191 ? -18.609 0.079 -0.472 1.00 88.56 191 LEU A C 1
ATOM 1551 O O . LEU A 1 191 ? -18.245 0.898 -1.309 1.00 88.56 191 LEU A O 1
ATOM 1555 N N . PHE A 1 192 ? -17.752 -0.683 0.211 1.00 83.75 192 PHE A N 1
ATOM 1556 C CA . PHE A 1 192 ? -16.316 -0.561 0.032 1.00 83.75 192 PHE A CA 1
ATOM 1557 C C . PHE A 1 192 ? -15.871 -1.117 -1.322 1.00 83.75 192 PHE A C 1
ATOM 1559 O O . PHE A 1 192 ? -15.272 -0.390 -2.096 1.00 83.75 192 PHE A O 1
ATOM 1566 N N . MET A 1 193 ? -16.195 -2.365 -1.661 1.00 83.25 193 MET A N 1
ATOM 1567 C CA . MET A 1 193 ? -15.737 -2.973 -2.915 1.00 83.25 193 MET A CA 1
ATOM 1568 C C . MET A 1 193 ? -16.366 -2.312 -4.143 1.00 83.25 193 MET A C 1
ATOM 1570 O O . MET A 1 193 ? -15.658 -1.974 -5.085 1.00 83.25 193 MET A O 1
ATOM 1574 N N . GLY A 1 194 ? -17.679 -2.081 -4.127 1.00 82.06 194 GLY A N 1
ATOM 1575 C CA . GLY A 1 194 ? -18.394 -1.454 -5.236 1.00 82.06 194 GLY A CA 1
ATOM 1576 C C . GLY A 1 194 ? -18.077 0.033 -5.360 1.00 82.06 194 GLY A C 1
ATOM 1577 O O . GLY A 1 194 ? -17.696 0.496 -6.432 1.00 82.06 194 GLY A O 1
ATOM 1578 N N . GLY A 1 195 ? -18.166 0.778 -4.255 1.00 81.81 195 GLY A N 1
ATOM 1579 C CA . GLY A 1 195 ? -17.883 2.214 -4.251 1.00 81.81 195 GLY A CA 1
ATOM 1580 C C . GLY A 1 195 ? -16.428 2.516 -4.598 1.00 81.81 195 GLY A C 1
ATOM 1581 O O . GLY A 1 195 ? -16.160 3.397 -5.413 1.00 81.81 195 GLY A O 1
ATOM 1582 N N . PHE A 1 196 ? -15.487 1.746 -4.047 1.00 79.44 196 PHE A N 1
ATOM 1583 C CA . PHE A 1 196 ? -14.077 1.925 -4.364 1.00 79.44 196 PHE A CA 1
ATOM 1584 C C . PHE A 1 196 ? -13.769 1.526 -5.811 1.00 79.44 196 PHE A C 1
ATOM 1586 O O . PHE A 1 196 ? -13.037 2.249 -6.476 1.00 79.44 196 PHE A O 1
ATOM 1593 N N . SER A 1 197 ? -14.367 0.450 -6.338 1.00 78.81 197 SER A N 1
ATOM 1594 C CA . SER A 1 197 ? -14.189 0.072 -7.747 1.00 78.81 197 SER A CA 1
ATOM 1595 C C . SER A 1 197 ? -14.627 1.183 -8.703 1.00 78.81 197 SER A C 1
ATOM 1597 O O . SER A 1 197 ? -13.922 1.438 -9.671 1.00 78.81 197 SER A O 1
ATOM 1599 N N . ILE A 1 198 ? -15.746 1.863 -8.425 1.00 81.06 198 ILE A N 1
ATOM 1600 C CA . ILE A 1 198 ? -16.242 2.970 -9.260 1.00 81.06 198 ILE A CA 1
ATOM 1601 C C . ILE A 1 198 ? -15.310 4.178 -9.165 1.00 81.06 198 ILE A C 1
ATOM 1603 O O . ILE A 1 198 ? -14.891 4.723 -10.181 1.00 81.06 198 ILE A O 1
ATOM 1607 N N . VAL A 1 199 ? -14.962 4.613 -7.951 1.00 79.44 199 VAL A N 1
ATOM 1608 C CA . VAL A 1 199 ? -14.063 5.766 -7.771 1.00 79.44 199 VAL A CA 1
ATOM 1609 C C . VAL A 1 199 ? -12.732 5.508 -8.468 1.00 79.44 199 VAL A C 1
ATOM 1611 O O . VAL A 1 199 ? -12.201 6.373 -9.157 1.00 79.44 199 VAL A O 1
ATOM 1614 N N . TYR A 1 200 ? -12.212 4.296 -8.328 1.00 73.25 200 TYR A N 1
ATOM 1615 C CA . TYR A 1 200 ? -10.909 3.936 -8.845 1.00 73.25 200 TYR A CA 1
ATOM 1616 C C . TYR A 1 200 ? -10.896 3.705 -10.357 1.00 73.25 200 TYR A C 1
ATOM 1618 O O . TYR A 1 200 ? -9.922 4.086 -10.997 1.00 73.25 200 TYR A O 1
ATOM 1626 N N . SER A 1 201 ? -11.970 3.167 -10.948 1.00 73.31 201 SER A N 1
ATOM 1627 C CA . SER A 1 201 ? -12.091 3.062 -12.409 1.00 73.31 201 SER A CA 1
ATOM 1628 C C . SER A 1 201 ? -12.112 4.440 -13.070 1.00 73.31 201 SER A C 1
ATOM 1630 O O . SER A 1 201 ? -11.439 4.642 -14.073 1.00 73.31 201 SER A O 1
ATOM 1632 N N . ASN A 1 202 ? -12.813 5.404 -12.466 1.00 76.75 202 ASN A N 1
ATOM 1633 C CA . ASN A 1 202 ? -12.830 6.782 -12.952 1.00 76.75 202 ASN A CA 1
ATOM 1634 C C . ASN A 1 202 ? -11.455 7.446 -12.775 1.00 76.75 202 ASN A C 1
ATOM 1636 O O . ASN A 1 202 ? -10.939 8.058 -13.700 1.00 76.75 202 ASN A O 1
ATOM 1640 N N . LEU A 1 203 ? -10.816 7.299 -11.608 1.00 71.94 203 LEU A N 1
ATOM 1641 C CA . LEU A 1 203 ? -9.477 7.858 -11.372 1.00 71.94 203 LEU A CA 1
ATOM 1642 C C . LEU A 1 203 ? -8.417 7.274 -12.312 1.00 71.94 203 LEU A C 1
ATOM 1644 O O . LEU A 1 203 ? -7.516 7.999 -12.723 1.00 71.94 203 LEU A O 1
ATOM 1648 N N . ASN A 1 204 ? -8.530 5.991 -12.657 1.00 68.44 204 ASN A N 1
ATOM 1649 C CA . ASN A 1 204 ? -7.659 5.335 -13.624 1.00 68.44 204 ASN A CA 1
ATOM 1650 C C . ASN A 1 204 ? -7.720 6.025 -14.995 1.00 68.44 204 ASN A C 1
ATOM 1652 O O . ASN A 1 204 ? -6.681 6.356 -15.554 1.00 68.44 204 ASN A O 1
ATOM 1656 N N . GLU A 1 205 ? -8.926 6.315 -15.487 1.00 66.62 205 GLU A N 1
ATOM 1657 C CA . GLU A 1 205 ? -9.151 6.970 -16.784 1.00 66.62 205 GLU A CA 1
ATOM 1658 C C . GLU A 1 205 ? -8.547 8.386 -16.859 1.00 66.62 205 GLU A C 1
ATOM 1660 O O . GLU A 1 205 ? -8.099 8.821 -17.919 1.00 66.62 205 GLU A O 1
ATOM 1665 N N . TYR A 1 206 ? -8.484 9.101 -15.730 1.00 64.31 206 TYR A N 1
ATOM 1666 C CA . TYR A 1 206 ? -7.917 10.453 -15.673 1.00 64.31 206 TYR A CA 1
ATOM 1667 C C . TYR A 1 206 ? -6.409 10.498 -15.394 1.00 64.31 206 TYR A C 1
ATOM 1669 O O . TYR A 1 206 ? -5.761 11.474 -15.773 1.00 64.31 206 TYR A O 1
ATOM 1677 N N . LEU A 1 207 ? -5.854 9.501 -14.696 1.00 63.84 207 LEU A N 1
ATOM 1678 C CA . LEU A 1 207 ? -4.479 9.543 -14.177 1.00 63.84 207 LEU A CA 1
ATOM 1679 C C . LEU A 1 207 ? -3.507 8.616 -14.914 1.00 63.84 207 LEU A C 1
ATOM 1681 O O . LEU A 1 207 ? -2.305 8.879 -14.875 1.00 63.84 207 LEU A O 1
ATOM 1685 N N . LEU A 1 208 ? -4.000 7.572 -15.591 1.00 65.19 208 LEU A N 1
ATOM 1686 C CA . LEU A 1 208 ? -3.209 6.744 -16.499 1.00 65.19 208 LEU A CA 1
ATOM 1687 C C . LEU A 1 208 ? -3.602 7.102 -17.949 1.00 65.19 208 LEU A C 1
ATOM 1689 O O . LEU A 1 208 ? -4.682 6.722 -18.402 1.00 65.19 208 LEU A O 1
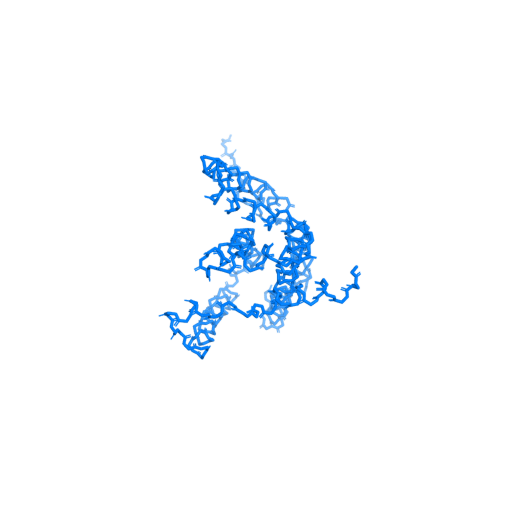ATOM 1693 N N . PRO A 1 209 ? -2.764 7.865 -18.682 1.00 55.78 209 PRO A N 1
ATOM 1694 C CA . PRO A 1 209 ? -3.143 8.518 -19.944 1.00 55.78 209 PRO A CA 1
ATOM 1695 C C . PRO A 1 209 ? -3.569 7.579 -21.087 1.00 55.78 209 PRO A C 1
ATOM 1697 O O . PRO A 1 209 ? -4.168 8.041 -22.057 1.00 55.78 209 PRO A O 1
ATOM 1700 N N . GLU A 1 210 ? -3.321 6.275 -20.979 1.00 54.00 210 GLU A N 1
ATOM 1701 C CA . GLU A 1 210 ? -3.660 5.287 -22.012 1.00 54.00 210 GLU A CA 1
ATOM 1702 C C . GLU A 1 210 ? -5.077 4.704 -21.890 1.00 54.00 210 GLU A C 1
ATOM 1704 O O . GLU A 1 210 ? -5.565 4.102 -22.842 1.00 54.00 210 GLU A O 1
ATOM 1709 N N . GLY A 1 211 ? -5.820 4.997 -20.811 1.00 45.53 211 GLY A N 1
ATOM 1710 C CA . GLY A 1 211 ? -7.256 4.676 -20.719 1.00 45.53 211 GLY A CA 1
ATOM 1711 C C . GLY A 1 211 ? -8.131 5.367 -21.782 1.00 45.53 211 GLY A C 1
ATOM 1712 O O . GLY A 1 211 ? -9.305 5.036 -21.935 1.00 45.53 211 GLY A O 1
ATOM 1713 N N . ARG A 1 212 ? -7.563 6.312 -22.545 1.00 44.56 212 ARG A N 1
ATOM 1714 C CA . ARG A 1 212 ? -8.208 6.960 -23.697 1.00 44.56 212 ARG A CA 1
ATOM 1715 C C . ARG A 1 212 ? -8.118 6.172 -25.004 1.00 44.56 212 ARG A C 1
ATOM 1717 O O . ARG A 1 212 ? -8.879 6.483 -25.917 1.00 44.56 212 ARG A O 1
ATOM 1724 N N . LEU A 1 213 ? -7.200 5.212 -25.138 1.00 43.00 213 LEU A N 1
ATOM 1725 C CA . LEU A 1 213 ? -6.947 4.570 -26.436 1.00 43.00 213 LEU A CA 1
ATOM 1726 C C . LEU A 1 213 ? -7.883 3.388 -26.735 1.00 43.00 213 LEU A C 1
ATOM 1728 O O . LEU A 1 213 ? -8.048 3.052 -27.902 1.00 43.00 213 LEU A O 1
ATOM 1732 N N . GLU A 1 214 ? -8.572 2.825 -25.735 1.00 42.34 214 GLU A N 1
ATOM 1733 C CA . GLU A 1 214 ? -9.554 1.743 -25.951 1.00 42.34 214 GLU A CA 1
ATOM 1734 C C . GLU A 1 214 ? -11.022 2.211 -25.954 1.00 42.34 214 GLU A C 1
ATOM 1736 O O . GLU A 1 214 ? -11.895 1.509 -26.465 1.00 42.34 214 GLU A O 1
ATOM 1741 N N . THR A 1 215 ? -11.328 3.406 -25.434 1.00 39.81 215 THR A N 1
ATOM 1742 C CA . THR A 1 215 ? -12.700 3.960 -25.435 1.00 39.81 215 THR A CA 1
ATOM 1743 C C . THR A 1 215 ? -13.013 4.818 -26.661 1.00 39.81 215 THR A C 1
ATOM 1745 O O . THR A 1 215 ? -14.179 5.135 -26.912 1.00 39.81 215 THR A O 1
ATOM 1748 N N . ALA A 1 216 ? -12.012 5.124 -27.491 1.00 36.97 216 ALA A N 1
ATOM 1749 C CA . ALA A 1 216 ? -12.227 5.585 -28.855 1.00 36.97 216 ALA A CA 1
ATOM 1750 C C . ALA A 1 216 ? -12.632 4.386 -29.729 1.00 36.97 216 ALA A C 1
ATOM 1752 O O . ALA A 1 216 ? -11.826 3.815 -30.460 1.00 36.97 216 ALA A O 1
ATOM 1753 N N . GLY A 1 217 ? -13.903 3.984 -29.620 1.00 32.28 217 GLY A N 1
ATOM 1754 C CA . GLY A 1 217 ? -14.522 3.030 -30.537 1.00 32.28 217 GLY A CA 1
ATOM 1755 C C . GLY A 1 217 ? -14.266 3.414 -32.003 1.00 32.28 217 GLY A C 1
ATOM 1756 O O . GLY A 1 217 ? -14.024 4.589 -32.301 1.00 32.28 217 GLY A O 1
ATOM 1757 N N . PRO A 1 218 ? -14.296 2.434 -32.924 1.00 36.62 218 PRO A N 1
ATOM 1758 C CA . PRO A 1 218 ? -13.867 2.627 -34.300 1.00 36.62 218 PRO A CA 1
ATOM 1759 C C . PRO A 1 218 ? -14.627 3.801 -34.905 1.00 36.62 218 PRO A C 1
ATOM 1761 O O . PRO A 1 218 ? -15.860 3.828 -34.866 1.00 36.62 218 PRO A O 1
ATOM 1764 N N . ALA A 1 219 ? -13.883 4.771 -35.444 1.00 39.53 219 ALA A N 1
ATOM 1765 C CA . ALA A 1 219 ? -14.444 5.837 -36.253 1.00 39.53 219 ALA A CA 1
ATOM 1766 C C . ALA A 1 219 ? -15.360 5.190 -37.296 1.00 39.53 219 ALA A C 1
ATOM 1768 O O . ALA A 1 219 ? -14.915 4.462 -38.185 1.00 39.53 219 ALA A O 1
ATOM 1769 N N . THR A 1 220 ? -16.659 5.400 -37.116 1.00 36.44 220 THR A N 1
ATOM 1770 C CA . THR A 1 220 ? -17.706 4.974 -38.029 1.00 36.44 220 THR A CA 1
ATOM 1771 C C . THR A 1 220 ? -17.558 5.794 -39.301 1.00 36.44 220 THR A C 1
ATOM 1773 O O . THR A 1 220 ? -18.167 6.844 -39.464 1.00 36.44 220 THR A O 1
ATOM 1776 N N . PHE A 1 221 ? -16.717 5.316 -40.213 1.00 40.19 221 PHE A N 1
ATOM 1777 C CA . PHE A 1 221 ? -16.777 5.704 -41.612 1.00 40.19 221 PHE A CA 1
ATOM 1778 C C . PHE A 1 221 ? -17.779 4.774 -42.302 1.00 40.19 221 PHE A C 1
ATOM 1780 O O . PHE A 1 221 ? -17.465 3.641 -42.657 1.00 40.19 221 PHE A O 1
ATOM 1787 N N . PHE A 1 222 ? -19.012 5.258 -42.432 1.00 29.78 222 PHE A N 1
ATOM 1788 C CA . PHE A 1 222 ? -19.986 4.797 -43.423 1.00 29.78 222 PHE A CA 1
ATOM 1789 C C . PHE A 1 222 ? -20.179 5.927 -44.455 1.00 29.78 222 PHE A C 1
ATOM 1791 O O . PHE A 1 222 ? -19.896 7.080 -44.127 1.00 29.78 222 PHE A O 1
ATOM 1798 N N . PRO A 1 223 ? -20.590 5.575 -45.684 1.00 41.94 223 PRO A N 1
ATOM 1799 C CA . PRO A 1 223 ? -19.867 5.809 -46.940 1.00 41.94 223 PRO A CA 1
ATOM 1800 C C . PRO A 1 223 ? -19.872 7.248 -47.461 1.00 41.94 223 PRO A C 1
ATOM 1802 O O . PRO A 1 223 ? -20.831 7.996 -47.170 1.00 41.94 223 PRO A O 1
#

Foldseek 3Di:
DPPVVLVVLLVCLLVVPPLVPVVPPDDPDPVNVVVVVVVVVVVVLVVQVVCLVVVNDDLLVLVVVCLCVLVVLLVLLLVLVVSCVVVVVVVVLVPPPDPPVSSSVSNLNSSLVNSVVVLVVSLVVSLVSLVVSCVPPVSDHVVSSVVSSVLSCQVVVVVSVCSSVSSVLSNVLNVCCPDPNVVCNVVSVCCNVVVVVVVSVVVCPVRSVCVVVVVPDPDPDDD

Sequence (223 aa):
MSSGTFMDLVQHEFMVRGSWRKLNRVRLSRRWCAAYILIVAAAVVIVTTYLAARNDLELSSFWYMTLAFPYWIFFLGYGSIKREWSNDTYGWWLTLPIPRFRLIAAKWLGNCLKVWIAMIAIYIAFSAYVLILTSTIDHYTYDMAISFVITGINWLTVVAGLTPFIIAAGMLTISVMYSTAKPLTPLLWILFMGGFSIVYSNLNEYLLPEGRLETAGPATFFP